Protein AF-A0A024H6J6-F1 (afdb_monomer)

Solvent-accessible surface area (backbone atoms only — not comparable to full-atom values): 13495 Å² total; per-residue (Å²): 122,48,28,63,49,40,94,92,49,61,60,42,58,14,74,40,77,35,28,48,21,46,76,76,23,21,51,40,50,80,55,43,62,40,70,89,75,42,71,36,83,62,95,27,50,33,46,80,46,76,44,82,71,46,66,72,76,85,79,73,94,74,69,54,56,50,58,36,38,30,36,33,43,30,22,35,57,89,63,51,67,51,29,38,30,46,40,40,38,36,39,34,58,67,51,45,88,64,24,32,31,40,35,43,36,36,42,36,30,36,21,99,91,39,83,56,39,47,33,33,17,38,16,49,47,67,42,77,86,41,12,50,25,33,52,38,38,31,36,34,87,75,50,42,79,74,42,31,40,31,80,67,34,70,37,51,74,38,34,37,62,28,71,41,60,40,42,34,44,18,28,28,54,93,85,42,46,34,23,43,35,38,33,47,46,88,93,58,78,40,32,27,30,52,39,72,72,102,48,44,33,40,30,47,13,64,10,47,78,48,65,34,78,25,23,85,91,49,53,48,74,49,56,43,37,35,36,41,33,71,36,80,61,94,45,71,68,60,49,50,57,56,45,58,41,33,72,82,68,53,58,81,77,71,87,86,76,135

Nearest PDB structures (foldseek):
  7dvi-assembly1_A-2  TM=3.402E-01  e=8.546E-02  Parafrankia colletiae
  5btu-assembly1_A  TM=4.071E-01  e=2.968E-01  Streptomyces rugosporus
  7a0h-assembly1_A  TM=4.204E-01  e=4.335E-01  Plasmodium berghei ANKA
  4ctd-assembly1_B  TM=2.920E-01  e=3.133E-01  Escherichia coli K-12
  4ctd-assembly1_A  TM=3.144E-01  e=5.383E-01  Escherichia coli K-12

Mean predicted aligned error: 5.65 Å

Organism: NCBI:txid861266

Sequence (258 aa):
MTDAEPSDHPHHLGLSIAFSDVNGTNFWGGSTYTAANGPLQLPNHGKQVPHGWQSPSQEGSEEHSREETGLVSWLAADGREVAAEQRRIQYFRSTGPSSWALSLSSVIVPAADVQRLEVSSSAVKGRKGAGYGGIFWRFPENASQALVLSEAGHGADAAHGSGSRWLSIGMHINGAPVTVLLAQDAGRILPWFVRAEGYIGAGPAVAWAKPAAVDHHNPLKLALHAVIHDGPVSTAAHALELLNQHPLINSGSSDRTP

Radius of gyration: 18.33 Å; Cα contacts (8 Å, |Δi|>4): 655; chains: 1; bounding box: 56×40×48 Å

pLDDT: mean 90.49, std 13.35, range [29.91, 98.75]

Secondary structure (DSSP, 8-state):
---BS-TT-TT-BSEEEEESEETTBBSS-SPEEETTTEEE--S-B-EEEEEEEE---SS-TT-SEEEEEEEEEEE-TTS-EEEEEEEEEEEEEEEETTEEEEEEEEEEEE-TT-S-EEEE-TTTTT-TT---EEEEEEPPTT-EEEEEEETTEESHHHHTT---SEEEEEEEETTEEEEEEEEE-TT---PEEEE-SSS-EEEE-TTSSSPEEE-SSS-EEEEEEEEEESS---SHHHHHHHHTTSHHHHGGGS----

InterPro domains:
  IPR029475 Protein of unknown function DUF6807 [PF14100] (1-237)

Foldseek 3Di:
DFDACDPVQHQGHAWDAFALDKPNAGRSDDFRQALPPGTDDDLWHKDKDKDPKDWDDPPDPPDQKTKIWTKIFIATSVRHTFKIKIKMKMWGPPLDVQKIKIKIKMWIATDPPHAKIWGAFNCQNPPALGLDGGTKGFHDPQWDDWWKQFPQGTDQVSQRQDQTQKIKTWTDDPNFIKIKIKGFDPVDGARKRFDDPPGGMIDGGCHNHHIDMHHPVRIDMGMMMMMIHRHDDNDPVVSVVRVCSGPVVVVPPDDDDD

Structure (mmCIF, N/CA/C/O backbone):
data_AF-A0A024H6J6-F1
#
_entry.id   AF-A0A024H6J6-F1
#
loop_
_atom_site.group_PDB
_atom_site.id
_atom_site.type_symbol
_atom_site.label_atom_id
_atom_site.label_alt_id
_atom_site.label_comp_id
_atom_site.label_asym_id
_atom_site.label_entity_id
_atom_site.label_seq_id
_atom_site.pdbx_PDB_ins_code
_atom_site.Cartn_x
_atom_site.Cartn_y
_atom_site.Cartn_z
_atom_site.occupancy
_atom_site.B_iso_or_equiv
_atom_site.auth_seq_id
_atom_site.auth_comp_id
_atom_site.auth_asym_id
_atom_site.auth_atom_id
_atom_site.pdbx_PDB_model_num
ATOM 1 N N . MET A 1 1 ? 7.452 9.617 -9.833 1.00 51.34 1 MET A N 1
ATOM 2 C CA . MET A 1 1 ? 7.477 8.293 -9.170 1.00 51.34 1 MET A CA 1
ATOM 3 C C . MET A 1 1 ? 6.292 8.044 -8.258 1.00 51.34 1 MET A C 1
ATOM 5 O O . MET A 1 1 ? 5.818 6.916 -8.181 1.00 51.34 1 MET A O 1
ATOM 9 N N . THR A 1 2 ? 5.811 9.079 -7.586 1.00 71.62 2 THR A N 1
ATOM 10 C CA . THR A 1 2 ? 4.573 9.081 -6.813 1.00 71.62 2 THR A CA 1
ATOM 11 C C . THR A 1 2 ? 3.725 10.286 -7.209 1.00 71.62 2 THR A C 1
ATOM 13 O O . THR A 1 2 ? 4.264 11.201 -7.831 1.00 71.62 2 THR A O 1
ATOM 16 N N . ASP A 1 3 ? 2.445 10.296 -6.837 1.00 55.78 3 ASP A N 1
ATOM 17 C CA . ASP A 1 3 ? 1.602 11.501 -6.875 1.00 55.78 3 ASP A CA 1
ATOM 18 C C . ASP A 1 3 ? 0.966 11.777 -5.516 1.00 55.78 3 ASP A C 1
ATOM 20 O O . ASP A 1 3 ? 0.542 10.828 -4.853 1.00 55.78 3 ASP A O 1
ATOM 24 N N . ALA A 1 4 ? 0.879 13.044 -5.121 1.00 57.44 4 ALA A N 1
ATOM 25 C CA . ALA A 1 4 ? 0.294 13.468 -3.854 1.00 57.44 4 ALA A CA 1
ATOM 26 C C . ALA A 1 4 ? -0.791 14.517 -4.103 1.00 57.44 4 ALA A C 1
ATOM 28 O O . ALA A 1 4 ? -0.574 15.476 -4.834 1.00 57.44 4 ALA A O 1
ATOM 29 N N . GLU A 1 5 ? -1.948 14.298 -3.487 1.00 66.12 5 GLU A N 1
ATOM 30 C CA . GLU A 1 5 ? -3.172 15.075 -3.676 1.00 66.12 5 GLU A CA 1
ATOM 31 C C . GLU A 1 5 ? -3.569 15.261 -5.159 1.00 66.12 5 GLU A C 1
ATOM 33 O O . GLU A 1 5 ? -3.883 16.379 -5.575 1.00 66.12 5 GLU A O 1
ATOM 38 N N . PRO A 1 6 ? -3.575 14.184 -5.979 1.00 67.38 6 PRO A N 1
ATOM 39 C CA . PRO A 1 6 ? -3.923 14.289 -7.391 1.00 67.38 6 PRO A CA 1
ATOM 40 C C . PRO A 1 6 ? -5.358 14.796 -7.567 1.00 67.38 6 PRO A C 1
ATOM 42 O O . PRO A 1 6 ? -6.234 14.559 -6.729 1.00 67.38 6 PRO A O 1
ATOM 45 N N . SER A 1 7 ? -5.606 15.476 -8.683 1.00 59.66 7 SER A N 1
ATOM 46 C CA . SER A 1 7 ? -6.869 16.168 -8.966 1.00 59.66 7 SER A CA 1
ATOM 47 C C . SER A 1 7 ? -8.084 15.232 -8.952 1.00 59.66 7 SER A C 1
ATOM 49 O O . SER A 1 7 ? -9.190 15.641 -8.591 1.00 59.66 7 SER A O 1
ATOM 51 N N . ASP A 1 8 ? -7.871 13.962 -9.303 1.00 63.53 8 ASP A N 1
ATOM 52 C CA . ASP A 1 8 ? -8.894 12.921 -9.350 1.00 63.53 8 ASP A CA 1
ATOM 53 C C . ASP A 1 8 ? -9.201 12.307 -7.971 1.00 63.53 8 ASP A C 1
ATOM 55 O O . ASP A 1 8 ? -10.342 11.941 -7.676 1.00 63.53 8 ASP A O 1
ATOM 59 N N . HIS A 1 9 ? -8.183 12.206 -7.116 1.00 75.88 9 HIS A N 1
ATOM 60 C CA . HIS A 1 9 ? -8.243 11.602 -5.789 1.00 75.88 9 HIS A CA 1
ATOM 61 C C . HIS A 1 9 ? -7.336 12.371 -4.810 1.00 75.88 9 HIS A C 1
ATOM 63 O O . HIS A 1 9 ? -6.282 11.851 -4.429 1.00 75.88 9 HIS A O 1
ATOM 69 N N . PRO A 1 10 ? -7.765 13.546 -4.302 1.00 69.00 10 PRO A N 1
ATOM 70 C CA . PRO A 1 10 ? -6.921 14.415 -3.467 1.00 69.00 10 PRO A CA 1
ATOM 71 C C . PRO A 1 10 ? -6.438 13.788 -2.151 1.00 69.00 10 PRO A C 1
ATOM 73 O O . PRO A 1 10 ? -5.617 14.355 -1.450 1.00 69.00 10 PRO A O 1
ATOM 76 N N . HIS A 1 11 ? -6.954 12.615 -1.789 1.00 72.25 11 HIS A N 1
ATOM 77 C CA . HIS A 1 11 ? -6.582 11.875 -0.587 1.00 72.25 11 HIS A CA 1
ATOM 78 C C . HIS A 1 11 ? -5.406 10.905 -0.792 1.00 72.25 11 HIS A C 1
ATOM 80 O O . HIS A 1 11 ? -4.945 10.300 0.172 1.00 72.25 11 HIS A O 1
ATOM 86 N N . HIS A 1 12 ? -4.914 10.706 -2.020 1.00 77.38 12 HIS A N 1
ATOM 87 C CA . HIS A 1 12 ? -3.749 9.851 -2.254 1.00 77.38 12 HIS A CA 1
ATOM 88 C C . HIS A 1 12 ? -2.445 10.619 -2.009 1.00 77.38 12 HIS A C 1
ATOM 90 O O . HIS A 1 12 ? -2.270 11.708 -2.536 1.00 77.38 12 HIS A O 1
ATOM 96 N N . LEU A 1 13 ? -1.513 10.038 -1.245 1.00 73.38 13 LEU A N 1
ATOM 97 C CA . LEU A 1 13 ? -0.294 10.714 -0.769 1.00 73.38 13 LEU A CA 1
ATOM 98 C C . LEU A 1 13 ? 0.995 9.992 -1.192 1.00 73.38 13 LEU A C 1
ATOM 100 O O . LEU A 1 13 ? 1.876 9.719 -0.382 1.00 73.38 13 LEU A O 1
ATOM 104 N N . GLY A 1 14 ? 1.112 9.643 -2.469 1.00 85.06 14 GLY A N 1
ATOM 105 C CA . GLY A 1 14 ? 2.291 8.986 -3.016 1.00 85.06 14 GLY A CA 1
ATOM 106 C C . GLY A 1 14 ? 2.492 7.585 -2.456 1.00 85.06 14 GLY A C 1
ATOM 107 O O . GLY A 1 14 ? 1.758 6.676 -2.830 1.00 85.06 14 GLY A O 1
ATOM 108 N N . LEU A 1 15 ? 3.468 7.401 -1.566 1.00 91.94 15 LEU A N 1
ATOM 109 C CA . LEU A 1 15 ? 3.604 6.176 -0.779 1.00 91.94 15 LEU A CA 1
ATOM 110 C C . LEU A 1 15 ? 2.991 6.396 0.605 1.00 91.94 15 LEU A C 1
ATOM 112 O O . LEU A 1 15 ? 3.471 7.211 1.388 1.00 91.94 15 LEU A O 1
ATOM 116 N N . SER A 1 16 ? 1.939 5.645 0.911 1.00 94.12 16 SER A N 1
ATOM 117 C CA . SER A 1 16 ? 1.131 5.839 2.115 1.00 94.12 16 SER A CA 1
ATOM 118 C C . SER A 1 16 ? 0.820 4.520 2.811 1.00 94.12 16 SER A C 1
ATOM 120 O O . SER A 1 16 ? 0.928 3.446 2.219 1.00 94.12 16 SER A O 1
ATOM 122 N N . ILE A 1 17 ? 0.417 4.608 4.078 1.00 97.31 17 ILE A N 1
ATOM 123 C CA . ILE A 1 17 ? -0.249 3.520 4.797 1.00 97.31 17 ILE A CA 1
ATOM 124 C C . ILE A 1 17 ? -1.633 4.028 5.145 1.00 97.31 17 ILE A C 1
ATOM 126 O O . ILE A 1 17 ? -1.759 4.958 5.937 1.00 97.31 17 ILE A O 1
ATOM 130 N N . ALA A 1 18 ? -2.658 3.446 4.538 1.00 94.69 18 ALA A N 1
ATOM 131 C CA . ALA A 1 18 ? -4.027 3.920 4.675 1.00 94.69 18 ALA A CA 1
ATOM 132 C C . ALA A 1 18 ? -5.010 2.751 4.622 1.00 94.69 18 ALA A C 1
ATOM 134 O O . ALA A 1 18 ? -4.780 1.757 3.934 1.00 94.69 18 ALA A O 1
ATOM 135 N N . PHE A 1 19 ? -6.131 2.876 5.328 1.00 97.69 19 PHE A N 1
ATOM 136 C CA . PHE A 1 19 ? -7.157 1.837 5.412 1.00 97.69 19 PHE A CA 1
ATOM 137 C C . PHE A 1 19 ? -8.535 2.442 5.199 1.00 97.69 19 PHE A C 1
ATOM 139 O O . PHE A 1 19 ? -8.867 3.469 5.784 1.00 97.69 19 PHE A O 1
ATOM 146 N N . SER A 1 20 ? -9.359 1.787 4.385 1.00 96.44 20 SER A N 1
ATOM 147 C CA . SER A 1 20 ? -10.721 2.260 4.121 1.00 96.44 20 SER A CA 1
ATOM 148 C C . SER A 1 20 ? -11.684 2.022 5.284 1.00 96.44 20 SER A C 1
ATOM 150 O O . SER A 1 20 ? -12.735 2.661 5.340 1.00 96.44 20 SER A O 1
ATOM 152 N N . ASP A 1 21 ? -11.332 1.130 6.210 1.00 97.75 21 ASP A N 1
ATOM 153 C CA . ASP A 1 21 ? -12.067 0.900 7.448 1.00 97.75 21 ASP A CA 1
ATOM 154 C C . ASP A 1 21 ? -11.156 0.287 8.524 1.00 97.75 21 ASP A C 1
ATOM 156 O O . ASP A 1 21 ? -10.591 -0.792 8.326 1.00 97.75 21 ASP A O 1
ATOM 160 N N . VAL A 1 22 ? -11.038 0.973 9.660 1.00 98.25 22 VAL A N 1
ATOM 161 C CA . VAL A 1 22 ? -10.529 0.430 10.923 1.00 98.25 22 VAL A CA 1
ATOM 162 C C . VAL A 1 22 ? -11.559 0.729 12.007 1.00 98.25 22 VAL A C 1
ATOM 164 O O . VAL A 1 22 ? -11.743 1.892 12.376 1.00 98.25 22 VAL A O 1
ATOM 167 N N . ASN A 1 23 ? -12.246 -0.297 12.516 1.00 96.94 23 ASN A N 1
ATOM 168 C CA . ASN A 1 23 ? -13.330 -0.152 13.500 1.00 96.94 23 ASN A CA 1
ATOM 169 C C . ASN A 1 23 ? -14.375 0.925 13.111 1.00 96.94 23 ASN A C 1
ATOM 171 O O . ASN A 1 23 ? -14.838 1.693 13.954 1.00 96.94 23 ASN A O 1
ATOM 175 N N . GLY A 1 24 ? -14.718 1.028 11.825 1.00 96.19 24 GLY A N 1
ATOM 176 C CA . GLY A 1 24 ? -15.658 2.007 11.275 1.00 96.19 24 GLY A CA 1
ATOM 177 C C . GLY A 1 24 ? -15.049 3.364 10.904 1.00 96.19 24 GLY A C 1
ATOM 178 O O . GLY A 1 24 ? -15.749 4.199 10.328 1.00 96.19 24 GLY A O 1
ATOM 179 N N . THR A 1 25 ? -13.763 3.595 11.180 1.00 98.19 25 THR A N 1
ATOM 180 C CA . THR A 1 25 ? -13.048 4.831 10.821 1.00 98.19 25 THR A CA 1
ATOM 181 C C . THR A 1 25 ? -12.377 4.692 9.457 1.00 98.19 25 THR A C 1
ATOM 183 O O . THR A 1 25 ? -11.657 3.728 9.206 1.00 98.19 25 THR A O 1
ATOM 186 N N . ASN A 1 26 ? -12.579 5.671 8.578 1.00 98.06 26 ASN A N 1
ATOM 187 C CA . ASN A 1 26 ? -11.953 5.728 7.261 1.00 98.06 26 ASN A CA 1
ATOM 188 C C . ASN A 1 26 ? -10.658 6.560 7.319 1.00 98.06 26 ASN A C 1
ATOM 190 O O . ASN A 1 26 ? -10.703 7.774 7.498 1.00 98.06 26 ASN A O 1
ATOM 194 N N . PHE A 1 27 ? -9.512 5.909 7.120 1.00 97.50 27 PHE A N 1
ATOM 195 C CA . PHE A 1 27 ? -8.189 6.540 7.005 1.00 97.50 27 PHE A CA 1
ATOM 196 C C . PHE A 1 27 ? -7.673 6.599 5.560 1.00 97.50 27 PHE A C 1
ATOM 198 O O . PHE A 1 27 ? -6.564 7.059 5.316 1.00 97.5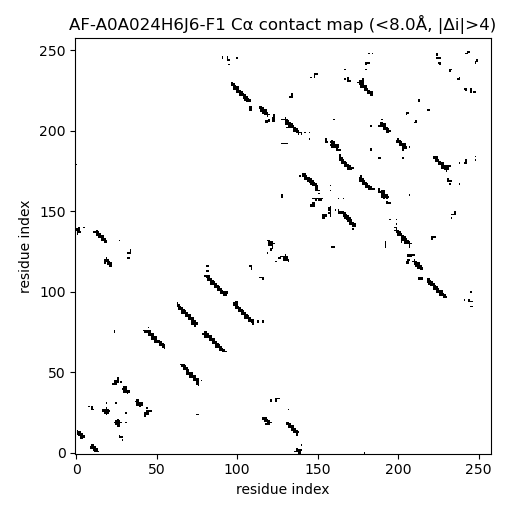0 27 PHE A O 1
ATOM 205 N N . TRP A 1 28 ? -8.455 6.105 4.602 1.00 95.25 28 TRP A N 1
ATOM 206 C CA . TRP A 1 28 ? -8.186 6.227 3.173 1.00 95.25 28 TRP A CA 1
ATOM 207 C C . TRP A 1 28 ? -8.553 7.616 2.652 1.00 95.25 28 TRP A C 1
ATOM 209 O O . TRP A 1 28 ? -7.934 8.111 1.718 1.00 95.25 28 TRP A O 1
ATOM 219 N N . GLY A 1 29 ? -9.563 8.242 3.256 1.00 91.00 29 GLY A N 1
ATOM 220 C CA . GLY A 1 29 ? -10.187 9.457 2.746 1.00 91.00 29 GLY A CA 1
ATOM 221 C C . GLY A 1 29 ? -11.260 9.155 1.697 1.00 91.00 29 GLY A C 1
ATOM 222 O O . GLY A 1 29 ? -11.669 8.006 1.495 1.00 91.00 29 GLY A O 1
ATOM 223 N N . GLY A 1 30 ? -11.770 10.208 1.055 1.00 90.88 30 GLY A N 1
ATOM 224 C CA . GLY A 1 30 ? -12.847 10.099 0.069 1.00 90.88 30 GLY A CA 1
ATOM 225 C C . GLY A 1 30 ? -14.130 9.470 0.634 1.00 90.88 30 GLY A C 1
ATOM 226 O O . GLY A 1 30 ? -14.404 9.521 1.829 1.00 90.88 30 GLY A O 1
ATOM 227 N N . SER A 1 31 ? -14.946 8.874 -0.232 1.00 93.88 31 SER A N 1
ATOM 228 C CA . SER A 1 31 ? -16.182 8.204 0.189 1.00 93.88 31 SER A CA 1
ATOM 229 C C . SER A 1 31 ? -15.908 6.879 0.909 1.00 93.88 31 SER A C 1
ATOM 231 O O . SER A 1 31 ? -15.098 6.075 0.445 1.00 93.88 31 SER A O 1
ATOM 233 N N . THR A 1 32 ? -16.682 6.582 1.947 1.00 96.69 32 THR A N 1
ATOM 234 C CA . THR A 1 32 ? -16.734 5.267 2.592 1.00 96.69 32 THR A CA 1
ATOM 235 C C . THR A 1 32 ? -17.711 4.361 1.841 1.00 96.69 32 THR A C 1
ATOM 237 O O . THR A 1 32 ? -18.865 4.724 1.620 1.00 96.69 32 THR A O 1
ATOM 240 N N . TYR A 1 33 ? -17.279 3.161 1.444 1.00 96.88 33 TYR A N 1
ATOM 241 C CA . TYR A 1 33 ? -18.181 2.182 0.832 1.00 96.88 33 TYR A CA 1
ATOM 242 C C . TYR A 1 33 ? -19.039 1.481 1.891 1.00 96.88 33 TYR A C 1
ATOM 244 O O . TYR A 1 33 ? -18.528 0.994 2.903 1.00 96.88 33 TYR A O 1
ATOM 252 N N . THR A 1 34 ? -20.339 1.386 1.621 1.00 95.25 34 THR A N 1
ATOM 253 C CA . THR A 1 34 ? -21.323 0.658 2.426 1.00 95.25 34 THR A CA 1
ATOM 254 C C . THR A 1 34 ? -21.988 -0.425 1.581 1.00 95.25 34 THR A C 1
ATOM 256 O O . THR A 1 34 ? -22.221 -0.227 0.391 1.00 95.25 34 THR A O 1
ATOM 259 N N . ALA A 1 35 ? -22.333 -1.559 2.194 1.00 92.44 35 ALA A N 1
ATOM 260 C CA . ALA A 1 35 ? -23.016 -2.643 1.485 1.00 92.44 35 ALA A CA 1
ATOM 261 C C . ALA A 1 35 ? -24.410 -2.224 0.975 1.00 92.44 35 ALA A C 1
ATOM 263 O O . ALA A 1 35 ? -24.833 -2.658 -0.090 1.00 92.44 35 ALA A O 1
ATOM 264 N N . ALA A 1 36 ? -25.111 -1.366 1.726 1.00 94.06 36 ALA A N 1
ATOM 265 C CA . ALA A 1 36 ? -26.478 -0.955 1.410 1.00 94.06 36 ALA A CA 1
ATOM 266 C C . ALA A 1 36 ? -26.557 0.081 0.277 1.00 94.06 36 ALA A C 1
ATOM 268 O O . ALA A 1 36 ? -27.430 -0.018 -0.577 1.00 94.06 36 ALA A O 1
ATOM 269 N N . ASN A 1 37 ? -25.657 1.070 0.269 1.00 94.62 37 ASN A N 1
ATOM 270 C CA . ASN A 1 37 ? -25.786 2.255 -0.586 1.00 94.62 37 ASN A CA 1
ATOM 271 C C . ASN A 1 37 ? -24.571 2.490 -1.494 1.00 94.62 37 ASN A C 1
ATOM 273 O O . ASN A 1 37 ? -24.519 3.479 -2.220 1.00 94.62 37 ASN A O 1
ATOM 277 N N . GLY A 1 38 ? -23.563 1.618 -1.443 1.00 96.00 38 GLY A N 1
ATOM 278 C CA . GLY A 1 38 ? -22.306 1.836 -2.145 1.00 96.00 38 GLY A CA 1
ATOM 279 C C . GLY A 1 38 ? -21.474 2.973 -1.527 1.00 96.00 38 GLY A C 1
ATOM 280 O O . GLY A 1 38 ? -21.510 3.153 -0.303 1.00 96.00 38 GLY A O 1
ATOM 281 N N . PRO A 1 39 ? -20.669 3.700 -2.332 1.00 95.69 39 PRO A N 1
ATOM 282 C CA . PRO A 1 39 ? -19.843 4.809 -1.855 1.00 95.69 39 PRO A CA 1
ATOM 283 C C . PRO A 1 39 ? -20.686 5.984 -1.337 1.00 95.69 39 PRO A C 1
ATOM 285 O O . PRO A 1 39 ? -21.501 6.535 -2.071 1.00 95.69 39 PRO A O 1
ATOM 288 N N . LEU A 1 40 ? -20.448 6.405 -0.094 1.00 96.31 40 LEU A N 1
ATOM 289 C CA . LEU A 1 40 ? -21.099 7.550 0.545 1.00 96.31 40 LEU A CA 1
ATOM 290 C C . LEU A 1 40 ? -20.078 8.429 1.271 1.00 96.31 40 LEU A C 1
ATOM 292 O O . LEU A 1 40 ?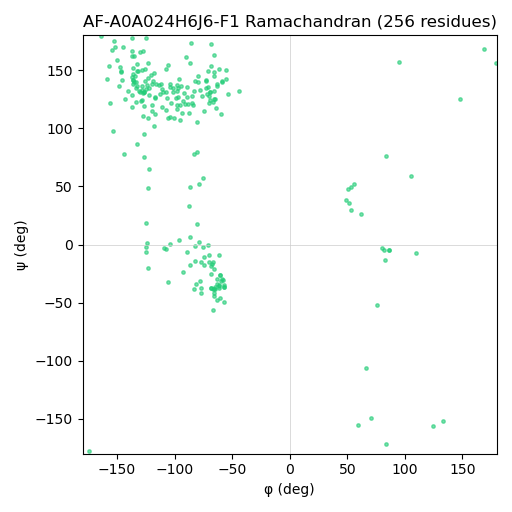 -19.118 7.929 1.857 1.00 96.31 40 LEU A O 1
ATOM 296 N N . GLN A 1 41 ? -20.302 9.742 1.276 1.00 96.06 41 GLN A N 1
ATOM 297 C CA . GLN A 1 41 ? -19.585 10.634 2.186 1.00 96.06 41 GLN A CA 1
ATOM 298 C C . GLN A 1 41 ? -20.159 10.450 3.589 1.00 96.06 41 GLN A C 1
ATOM 300 O O . GLN A 1 41 ? -21.332 10.735 3.824 1.00 96.06 41 GLN A O 1
ATOM 305 N N . LEU A 1 42 ? -19.341 9.934 4.501 1.00 96.25 42 LEU A N 1
ATOM 306 C CA . LEU A 1 42 ? -19.703 9.726 5.897 1.00 96.25 42 LEU A CA 1
ATOM 307 C C . LEU A 1 42 ? -18.789 10.584 6.779 1.00 96.25 42 LEU A C 1
ATOM 309 O O . LEU A 1 42 ? -17.619 10.761 6.438 1.00 96.25 42 LEU A O 1
ATOM 313 N N . PRO A 1 43 ? -19.275 11.084 7.926 1.00 96.75 43 PRO A N 1
ATOM 314 C CA . PRO A 1 43 ? -18.468 11.854 8.870 1.00 96.75 43 PRO A CA 1
ATOM 315 C C . PRO A 1 43 ? -17.589 10.924 9.727 1.00 96.75 43 PRO A C 1
ATOM 317 O O . PRO A 1 43 ? -17.644 10.957 10.952 1.00 96.75 43 PRO A O 1
ATOM 320 N N . ASN A 1 44 ? -16.828 10.033 9.088 1.00 97.56 44 ASN A N 1
ATOM 321 C CA . ASN A 1 44 ? -16.031 8.997 9.750 1.00 97.56 44 ASN A CA 1
ATOM 322 C C . ASN A 1 44 ? -14.547 9.032 9.357 1.00 97.56 44 ASN A C 1
ATOM 324 O O . ASN A 1 44 ? -13.849 8.032 9.527 1.00 97.56 44 ASN A O 1
ATOM 328 N N . HIS A 1 45 ? -14.065 10.152 8.812 1.00 98.19 45 HIS A N 1
ATOM 329 C CA . HIS A 1 45 ? -12.652 10.307 8.478 1.00 98.19 45 HIS A CA 1
ATOM 330 C C . HIS A 1 45 ? -11.798 10.399 9.734 1.00 98.19 45 HIS A C 1
ATOM 332 O O . HIS A 1 45 ? -12.022 11.249 10.593 1.00 98.19 45 HIS A O 1
ATOM 338 N N . GLY A 1 46 ? -10.815 9.512 9.819 1.00 98.00 46 GLY A N 1
ATOM 339 C CA . GLY A 1 46 ? -9.788 9.565 10.842 1.00 98.00 46 GLY A CA 1
ATOM 340 C C . GLY A 1 46 ? -8.625 10.469 10.445 1.00 98.00 46 GLY A C 1
ATOM 341 O O . GLY A 1 46 ? -8.525 10.946 9.314 1.00 98.00 46 GLY A O 1
ATOM 342 N N . LYS A 1 47 ? -7.709 10.671 11.389 1.00 98.06 47 LYS A N 1
ATOM 343 C CA . LYS A 1 47 ? -6.481 11.445 11.207 1.00 98.06 47 LYS A CA 1
ATOM 344 C C . LYS A 1 47 ? -5.271 10.635 11.653 1.00 98.06 47 LYS A C 1
ATOM 346 O O . LYS A 1 47 ? -5.286 10.035 12.721 1.00 98.06 47 LYS A O 1
ATOM 351 N N . GLN A 1 48 ? -4.204 10.671 10.867 1.00 98.00 48 GLN A N 1
ATOM 352 C CA . GLN A 1 48 ? -2.891 10.167 11.266 1.00 98.00 48 GLN A CA 1
ATOM 353 C C . GLN A 1 48 ? -2.040 11.335 11.766 1.00 98.00 48 GLN A C 1
ATOM 355 O O . GLN A 1 48 ? -1.900 12.344 11.073 1.00 98.00 48 GLN A O 1
ATOM 360 N N . VAL A 1 49 ? -1.487 11.221 12.972 1.00 98.25 49 VAL A N 1
ATOM 361 C CA . VAL A 1 49 ? -0.669 12.264 13.601 1.00 98.25 49 VAL A CA 1
ATOM 362 C C . VAL A 1 49 ? 0.740 1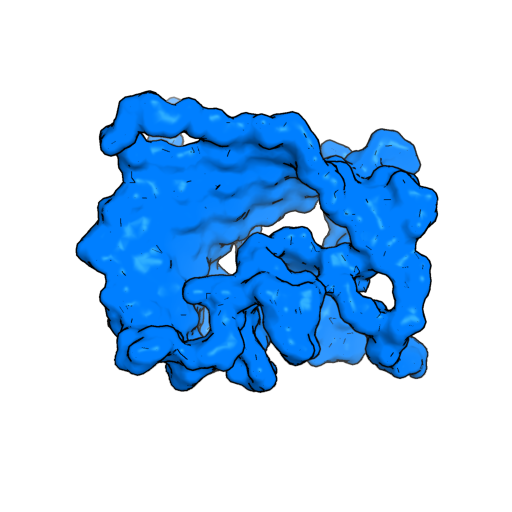1.716 13.836 1.00 98.25 49 VAL A C 1
ATOM 364 O O . VAL A 1 49 ? 0.927 10.939 14.773 1.00 98.25 49 VAL A O 1
ATOM 367 N N . PRO A 1 50 ? 1.730 12.070 12.994 1.00 97.38 50 PRO A N 1
ATOM 368 C CA . PRO A 1 50 ? 3.111 11.655 13.200 1.00 97.38 50 PRO A CA 1
ATOM 369 C C . PRO A 1 50 ? 3.750 12.419 14.367 1.00 97.38 50 PRO A C 1
ATOM 371 O O . PRO A 1 50 ? 3.547 13.625 14.517 1.00 97.38 50 PRO A O 1
ATOM 374 N N . HIS A 1 51 ? 4.553 11.730 15.175 1.00 97.50 51 HIS A N 1
ATOM 375 C CA . HIS A 1 51 ? 5.318 12.310 16.283 1.00 97.50 51 HIS A CA 1
ATOM 376 C C . HIS A 1 51 ? 6.565 11.472 16.599 1.00 97.50 51 HIS A C 1
ATOM 378 O O . HIS A 1 51 ? 6.736 10.369 16.082 1.00 97.50 51 HIS A O 1
ATOM 384 N N . GLY A 1 52 ? 7.478 12.023 17.405 1.00 95.81 52 GLY A N 1
ATOM 385 C CA . GLY A 1 52 ? 8.686 11.307 17.840 1.00 95.81 52 GLY A CA 1
ATOM 386 C C . GLY A 1 52 ? 9.628 10.895 16.703 1.00 95.81 52 GLY A C 1
ATOM 387 O O . GLY A 1 52 ? 10.341 9.905 16.833 1.00 95.81 52 GLY A O 1
ATOM 388 N N . TRP A 1 53 ? 9.600 11.620 15.583 1.00 95.56 53 TRP A N 1
ATOM 389 C CA . TRP A 1 53 ? 10.374 11.298 14.390 1.00 95.56 53 TRP A CA 1
ATOM 390 C C . TRP A 1 53 ? 11.875 11.516 14.597 1.00 95.56 53 TRP A C 1
ATOM 392 O O . TRP A 1 53 ? 12.312 12.569 15.059 1.00 95.56 53 TRP A O 1
ATOM 402 N N . GLN A 1 54 ? 12.651 10.506 14.223 1.00 92.56 54 GLN A N 1
ATOM 403 C CA . GLN A 1 54 ? 14.104 10.492 14.242 1.00 92.56 54 GLN A CA 1
ATOM 404 C C . GLN A 1 54 ? 14.601 10.343 12.806 1.00 92.56 54 GLN A C 1
ATOM 406 O O . GLN A 1 54 ? 14.219 9.409 12.095 1.00 92.56 54 GLN A O 1
ATOM 411 N N . SER A 1 55 ? 15.467 11.263 12.398 1.00 85.75 55 SER A N 1
ATOM 412 C CA . SER A 1 55 ? 16.126 11.252 11.095 1.00 85.75 55 SER A CA 1
ATOM 413 C C . SER A 1 55 ? 17.635 11.391 11.304 1.00 85.75 55 SER A C 1
ATOM 415 O O . SER A 1 55 ? 18.048 12.032 12.277 1.00 85.75 55 SER A O 1
ATOM 417 N N . PRO A 1 56 ? 18.477 10.831 10.421 1.00 74.25 56 PRO A N 1
ATOM 418 C CA . PRO A 1 56 ? 19.921 10.939 10.555 1.00 74.25 56 PRO A CA 1
ATOM 419 C C . PRO A 1 56 ? 20.336 12.402 10.373 1.00 74.25 56 PRO A C 1
ATOM 421 O O . PRO A 1 56 ? 19.745 13.126 9.563 1.00 74.25 56 PRO A O 1
ATOM 424 N N . SER A 1 57 ? 21.364 12.844 11.097 1.00 66.25 57 SER A N 1
ATOM 425 C CA . SER A 1 57 ? 21.972 14.158 10.873 1.00 66.25 57 SER A CA 1
ATOM 426 C C . SER A 1 57 ? 22.494 14.264 9.437 1.00 66.25 57 SER A C 1
ATOM 428 O O . SER A 1 57 ? 23.055 13.315 8.899 1.00 66.25 57 SER A O 1
ATOM 430 N N . GLN A 1 58 ? 22.329 15.428 8.802 1.00 62.03 58 GLN A N 1
ATOM 431 C CA . GLN A 1 58 ? 22.781 15.648 7.420 1.00 62.03 58 GLN A CA 1
ATOM 432 C C . GLN A 1 58 ? 24.316 15.697 7.259 1.00 62.03 58 GLN A C 1
ATOM 434 O O . GLN A 1 58 ? 24.798 15.714 6.125 1.00 62.03 58 GLN A O 1
ATOM 439 N N . GLU A 1 59 ? 25.083 15.720 8.352 1.00 51.62 59 GLU A N 1
ATOM 440 C CA . GLU A 1 59 ? 26.543 15.855 8.334 1.00 51.62 59 GLU A CA 1
ATOM 441 C C . GLU A 1 59 ? 27.242 14.500 8.131 1.00 51.62 59 GLU A C 1
ATOM 443 O O . GLU A 1 59 ? 27.061 13.581 8.925 1.00 51.62 59 GLU A O 1
ATOM 448 N N . GLY A 1 60 ? 28.052 14.391 7.067 1.00 52.09 60 GLY A N 1
ATOM 449 C CA . GLY A 1 60 ? 28.837 13.191 6.728 1.00 52.09 60 GLY A CA 1
ATOM 450 C C . GLY A 1 60 ? 28.266 12.388 5.552 1.00 52.09 60 GLY A C 1
ATOM 451 O O . GLY A 1 60 ? 27.893 11.229 5.690 1.00 52.09 60 GLY A O 1
ATOM 452 N N . SER A 1 61 ? 28.142 13.011 4.377 1.00 54.09 61 SER A N 1
ATOM 453 C CA . SER A 1 61 ? 27.428 12.492 3.202 1.00 54.09 61 SER A CA 1
ATOM 454 C C . SER A 1 61 ? 28.147 11.377 2.416 1.00 54.09 61 SER A C 1
ATOM 456 O O . SER A 1 61 ? 28.326 11.509 1.206 1.00 54.09 61 SER A O 1
ATOM 458 N N . GLU A 1 62 ? 28.495 10.269 3.072 1.00 57.88 62 GLU A N 1
ATOM 459 C CA . GLU A 1 62 ? 28.993 9.035 2.426 1.00 57.88 62 GLU A CA 1
ATOM 460 C C . GLU A 1 62 ? 28.182 7.774 2.788 1.00 57.88 62 GLU A C 1
ATOM 462 O O . GLU A 1 62 ? 28.436 6.688 2.260 1.00 57.88 62 GLU A O 1
ATOM 467 N N . GLU A 1 63 ? 27.164 7.886 3.648 1.00 62.12 63 GLU A N 1
ATOM 468 C CA . GLU A 1 63 ? 26.333 6.731 3.997 1.00 62.12 63 GLU A CA 1
ATOM 469 C C . GLU A 1 63 ? 25.506 6.241 2.796 1.00 62.12 63 GLU A C 1
ATOM 471 O O . GLU A 1 63 ? 24.699 6.968 2.205 1.00 62.12 63 GLU A O 1
ATOM 476 N N . HIS A 1 64 ? 25.706 4.965 2.453 1.00 78.81 64 HIS A N 1
ATOM 477 C CA . HIS A 1 64 ? 24.999 4.264 1.378 1.00 78.81 64 HIS A CA 1
ATOM 478 C C . HIS A 1 64 ? 23.526 3.999 1.725 1.00 78.81 64 HIS A C 1
ATOM 480 O O . HIS A 1 64 ? 22.723 3.716 0.836 1.00 78.81 64 HIS A O 1
ATOM 486 N N . SER A 1 65 ? 23.151 4.131 2.998 1.00 86.62 65 SER A N 1
ATOM 487 C CA . SER A 1 65 ? 21.785 3.965 3.480 1.00 86.62 65 SER A CA 1
ATOM 488 C C . SER A 1 65 ? 21.396 5.054 4.468 1.00 86.62 65 SER A C 1
ATOM 490 O O . SER A 1 65 ? 22.227 5.487 5.256 1.00 86.62 65 SER A O 1
ATOM 492 N N . ARG A 1 66 ? 20.125 5.452 4.473 1.00 89.56 66 ARG A N 1
ATOM 493 C CA . ARG A 1 66 ? 19.535 6.334 5.486 1.00 89.56 66 ARG A CA 1
ATOM 494 C C . ARG A 1 66 ? 18.312 5.682 6.088 1.00 89.56 66 ARG A C 1
ATOM 496 O O . ARG A 1 66 ? 17.617 4.933 5.408 1.00 89.56 66 ARG A O 1
ATOM 503 N N . GLU A 1 67 ? 18.032 6.013 7.336 1.00 92.44 67 GLU A N 1
ATOM 504 C CA . GLU A 1 67 ? 16.900 5.462 8.059 1.00 92.44 67 GLU A CA 1
ATOM 505 C C . GLU A 1 67 ? 16.153 6.522 8.838 1.00 92.44 67 GLU A C 1
ATOM 507 O O . GLU A 1 67 ? 16.729 7.415 9.443 1.00 92.44 67 GLU A O 1
ATOM 512 N N . GLU A 1 68 ? 14.847 6.363 8.831 1.00 94.44 68 GLU A N 1
ATOM 513 C CA . GLU A 1 68 ? 13.888 7.319 9.300 1.00 94.44 68 GLU A CA 1
ATOM 514 C C . GLU A 1 68 ? 12.844 6.531 10.105 1.00 94.44 68 GLU A C 1
ATOM 516 O O . GLU A 1 68 ? 12.212 5.616 9.580 1.00 94.44 68 GLU A O 1
ATOM 521 N N . THR A 1 69 ? 12.694 6.825 11.397 1.00 97.12 69 THR A N 1
ATOM 522 C CA . THR A 1 69 ? 11.791 6.086 12.294 1.00 97.12 69 THR A CA 1
ATOM 523 C C . THR A 1 69 ? 10.987 7.036 13.162 1.00 97.12 69 THR A C 1
ATOM 525 O O . THR A 1 69 ? 11.506 8.028 13.663 1.00 97.12 69 THR A O 1
ATOM 528 N N . GLY A 1 70 ? 9.712 6.729 13.367 1.00 97.50 70 GLY A N 1
ATOM 529 C CA . GLY A 1 70 ? 8.829 7.548 14.182 1.00 97.50 70 GLY A CA 1
ATOM 530 C C . GLY A 1 70 ? 7.568 6.809 14.592 1.00 97.50 70 GLY A C 1
ATOM 531 O O . GLY A 1 70 ? 7.347 5.646 14.239 1.00 97.50 70 GLY A O 1
ATOM 532 N N . LEU A 1 71 ? 6.731 7.512 15.346 1.00 98.38 71 LEU A N 1
ATOM 533 C CA . LEU A 1 71 ? 5.435 7.027 15.788 1.00 98.38 71 LEU A CA 1
ATOM 534 C C . LEU A 1 71 ? 4.319 7.746 15.028 1.00 98.38 71 LEU A C 1
ATOM 536 O O . LEU A 1 71 ? 4.468 8.895 14.605 1.00 98.38 71 LEU A O 1
ATOM 540 N N . VAL A 1 72 ? 3.187 7.071 14.853 1.00 98.62 72 VAL A N 1
ATOM 541 C CA . VAL A 1 72 ? 1.970 7.662 14.290 1.00 98.62 72 VAL A CA 1
ATOM 542 C C . VAL A 1 72 ? 0.783 7.272 15.160 1.00 98.62 72 VAL A C 1
ATOM 544 O O . VAL A 1 72 ? 0.504 6.089 15.350 1.00 98.62 72 VAL A O 1
ATOM 547 N N . SER A 1 73 ? 0.070 8.273 15.666 1.00 98.56 73 SER A N 1
ATOM 548 C CA . SER A 1 73 ? -1.208 8.085 16.355 1.00 98.56 73 SER A CA 1
ATOM 549 C C . SER A 1 73 ? -2.349 8.141 15.347 1.00 98.56 73 SER A C 1
ATOM 551 O O . SER A 1 73 ? -2.456 9.090 14.566 1.00 98.56 73 SER A O 1
ATOM 553 N N . TRP A 1 74 ? -3.200 7.120 15.349 1.00 98.62 74 TRP A N 1
ATOM 554 C CA . TRP A 1 74 ? -4.359 7.018 14.468 1.00 98.62 74 TRP A CA 1
ATOM 555 C C . TRP A 1 74 ? -5.599 7.415 15.256 1.00 98.62 74 TRP A C 1
ATOM 557 O O . TRP A 1 74 ? -6.032 6.688 16.145 1.00 98.62 74 TRP A O 1
ATOM 567 N N . LEU A 1 75 ? -6.162 8.575 14.939 1.00 98.62 75 LEU A N 1
ATOM 568 C CA . LEU A 1 75 ? -7.314 9.149 15.624 1.00 98.62 75 LEU A CA 1
ATOM 569 C C . LEU A 1 75 ? -8.584 8.912 14.807 1.00 98.62 75 LEU A C 1
ATOM 571 O O . LEU A 1 75 ? -8.591 9.140 13.597 1.00 98.62 75 LEU A O 1
ATOM 575 N N . ALA A 1 76 ? -9.661 8.485 15.456 1.00 98.06 76 ALA A N 1
ATOM 576 C CA . ALA A 1 76 ? -10.989 8.459 14.859 1.00 98.06 76 ALA A CA 1
ATOM 577 C C . ALA A 1 76 ? -11.535 9.880 14.631 1.00 98.06 76 ALA A C 1
ATOM 579 O O . ALA A 1 76 ? -10.947 10.873 15.062 1.00 98.06 76 ALA A O 1
ATOM 580 N N . ALA A 1 77 ? -12.676 9.979 13.946 1.00 95.50 77 ALA A N 1
ATOM 581 C CA . ALA A 1 77 ? -13.314 11.261 13.631 1.00 95.50 77 ALA A CA 1
ATOM 582 C C . ALA A 1 77 ? -13.700 12.078 14.882 1.00 95.50 77 ALA A C 1
ATOM 584 O O . ALA A 1 77 ? -13.769 13.303 14.823 1.00 95.50 77 ALA A O 1
ATOM 585 N N . ASP A 1 78 ? -13.927 11.407 16.014 1.00 96.06 78 ASP A N 1
ATOM 586 C CA . ASP A 1 78 ? -14.202 12.015 17.323 1.00 96.06 78 ASP A CA 1
ATOM 587 C C . ASP A 1 78 ? -12.926 12.446 18.081 1.00 96.06 78 ASP A C 1
ATOM 589 O O . ASP A 1 78 ? -13.013 12.999 19.175 1.00 96.06 78 ASP A O 1
ATOM 593 N N . GLY A 1 79 ? -11.742 12.208 17.507 1.00 97.00 79 GLY A N 1
ATOM 594 C CA . GLY A 1 79 ? -10.440 12.528 18.091 1.00 97.00 79 GLY A CA 1
ATOM 595 C C . GLY A 1 79 ? -9.867 11.456 19.021 1.00 97.00 79 GLY A C 1
ATOM 596 O O . GLY A 1 79 ? -8.725 11.601 19.456 1.00 97.00 79 GLY A O 1
ATOM 597 N N . ARG A 1 80 ? -10.602 10.376 19.312 1.00 97.56 80 ARG A N 1
ATOM 598 C CA . ARG A 1 80 ? -10.103 9.275 20.144 1.00 97.56 80 ARG A CA 1
ATOM 599 C C . ARG A 1 80 ? -9.050 8.472 19.389 1.00 97.56 80 ARG A C 1
ATOM 601 O O . ARG A 1 80 ? -9.239 8.129 18.222 1.00 97.56 80 ARG A O 1
ATOM 608 N N . GLU A 1 81 ? -7.950 8.143 20.053 1.00 98.38 81 GLU A N 1
ATOM 609 C CA . GLU A 1 81 ? -6.924 7.282 19.470 1.00 98.38 81 GLU A CA 1
ATOM 610 C C . GLU A 1 81 ? -7.448 5.849 19.352 1.00 98.38 81 GLU A C 1
ATOM 612 O O . GLU A 1 81 ? -7.969 5.281 20.308 1.00 98.38 81 GLU A O 1
ATOM 617 N N . VAL A 1 82 ? -7.353 5.271 18.156 1.00 98.44 82 VAL A N 1
ATOM 618 C CA . VAL A 1 82 ? -7.777 3.893 17.891 1.00 98.44 82 VAL A CA 1
ATOM 619 C C . VAL A 1 82 ? -6.596 2.954 17.727 1.00 98.44 82 VAL A C 1
ATOM 621 O O . VAL A 1 82 ? -6.697 1.794 18.116 1.00 98.44 82 VAL A O 1
ATOM 624 N N . ALA A 1 83 ? -5.477 3.438 17.188 1.00 98.75 83 ALA A N 1
ATOM 625 C CA . ALA A 1 83 ? -4.281 2.639 16.980 1.00 98.75 83 ALA A CA 1
ATOM 626 C C . ALA A 1 83 ? -3.012 3.474 17.156 1.00 98.75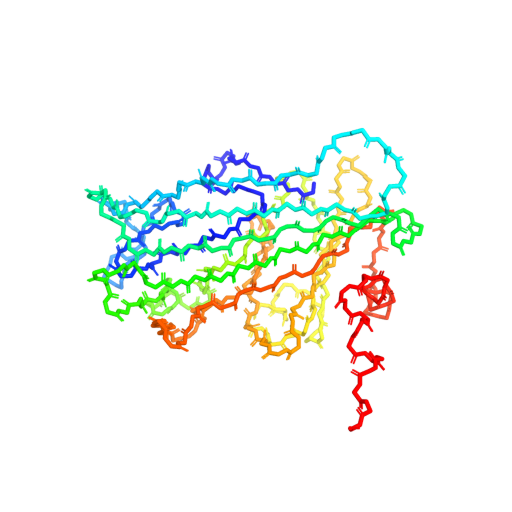 83 ALA A C 1
ATOM 628 O O . ALA A 1 83 ? -2.985 4.662 16.831 1.00 98.75 83 ALA A O 1
ATOM 629 N N . ALA A 1 84 ? -1.953 2.810 17.605 1.00 98.50 84 ALA A N 1
ATOM 630 C CA . ALA A 1 84 ? -0.603 3.346 17.620 1.00 98.50 84 ALA A CA 1
ATOM 631 C C . ALA A 1 84 ? 0.253 2.580 16.608 1.00 98.50 84 ALA A C 1
ATOM 633 O O . ALA A 1 84 ? 0.167 1.355 16.489 1.00 98.50 84 ALA A O 1
ATOM 634 N N . GLU A 1 85 ? 1.083 3.307 15.871 1.00 98.69 85 GLU A N 1
ATOM 635 C CA . GLU A 1 85 ? 1.972 2.760 14.856 1.00 98.69 85 GLU A CA 1
ATOM 636 C C . GLU A 1 85 ? 3.419 3.149 15.143 1.00 98.69 85 GLU A C 1
ATOM 638 O O . GLU A 1 85 ? 3.710 4.313 15.410 1.00 98.69 85 GLU A O 1
ATOM 643 N N . GLN A 1 86 ? 4.329 2.190 14.989 1.00 98.62 86 GLN A N 1
ATOM 644 C CA . GLN A 1 86 ? 5.749 2.455 14.792 1.00 98.62 86 GLN A CA 1
ATOM 645 C C . GLN A 1 86 ? 6.084 2.263 13.314 1.00 98.62 86 GLN A C 1
ATOM 647 O O . GLN A 1 86 ? 5.869 1.181 12.763 1.00 98.62 86 GLN A O 1
ATOM 652 N N . ARG A 1 87 ? 6.610 3.310 12.677 1.00 98.19 87 ARG A N 1
ATOM 653 C CA . ARG A 1 87 ? 6.940 3.329 11.250 1.00 98.19 87 ARG A CA 1
ATOM 654 C C . ARG A 1 87 ? 8.437 3.502 11.058 1.00 98.19 87 ARG A C 1
ATOM 656 O O . ARG A 1 87 ? 9.046 4.342 11.713 1.00 98.19 87 ARG A O 1
ATOM 663 N N . ARG A 1 88 ? 9.000 2.746 10.118 1.00 97.38 88 ARG A N 1
ATOM 664 C CA . ARG A 1 88 ? 10.400 2.841 9.701 1.00 97.38 88 ARG A CA 1
ATOM 665 C C . ARG A 1 88 ? 10.491 2.904 8.181 1.00 97.38 88 ARG A C 1
ATOM 667 O O . ARG A 1 88 ? 9.880 2.091 7.486 1.00 97.38 88 ARG A O 1
ATOM 674 N N . ILE A 1 89 ? 11.267 3.858 7.688 1.00 96.12 89 ILE A N 1
ATOM 675 C CA . ILE A 1 89 ? 11.555 4.110 6.281 1.00 96.12 89 ILE A CA 1
ATOM 676 C C . ILE A 1 89 ? 13.067 4.034 6.102 1.00 96.12 89 ILE A C 1
ATOM 678 O O . ILE A 1 89 ? 13.815 4.664 6.843 1.00 96.12 89 ILE A O 1
ATOM 682 N N . GLN A 1 90 ? 13.527 3.245 5.140 1.00 94.69 90 GLN A N 1
ATOM 683 C CA . GLN A 1 90 ? 14.947 3.068 4.856 1.00 94.69 90 GLN A CA 1
ATOM 684 C C . GLN A 1 90 ? 15.212 3.338 3.385 1.00 94.69 90 GLN A C 1
ATOM 686 O O . GLN A 1 90 ? 14.532 2.794 2.522 1.00 94.69 90 GLN A O 1
ATOM 691 N N . TYR A 1 91 ? 16.216 4.153 3.104 1.00 92.12 91 TYR A N 1
ATOM 692 C CA . TYR A 1 91 ? 16.629 4.537 1.763 1.00 92.12 91 TYR A CA 1
ATOM 693 C C . TYR A 1 91 ? 18.006 3.952 1.500 1.00 92.12 91 TYR A C 1
ATOM 695 O O . TYR A 1 91 ? 18.879 4.053 2.357 1.00 92.12 91 TYR A O 1
ATOM 703 N N . PHE A 1 92 ? 18.229 3.408 0.312 1.00 91.75 92 PHE A N 1
ATOM 704 C CA . PHE A 1 92 ? 19.515 2.860 -0.102 1.00 91.75 92 PHE A CA 1
ATOM 705 C C . PHE A 1 92 ? 19.913 3.502 -1.425 1.00 91.75 92 PHE A C 1
ATOM 707 O O . PHE A 1 92 ? 19.194 3.406 -2.423 1.00 91.75 92 PHE A O 1
ATOM 714 N N . ARG A 1 93 ? 21.047 4.197 -1.425 1.00 85.69 93 ARG A N 1
ATOM 715 C CA . ARG A 1 93 ? 21.599 4.825 -2.624 1.00 85.69 93 ARG A CA 1
ATOM 716 C C . ARG A 1 93 ? 22.316 3.774 -3.462 1.00 85.69 93 ARG A C 1
ATOM 718 O O . ARG A 1 93 ? 22.976 2.899 -2.912 1.00 85.69 93 ARG A O 1
ATOM 725 N N . SER A 1 94 ? 22.232 3.918 -4.783 1.00 76.94 94 SER A N 1
ATOM 726 C CA . SER A 1 94 ? 23.091 3.207 -5.737 1.00 76.94 94 SER A CA 1
ATOM 727 C C . SER A 1 94 ? 23.104 1.681 -5.559 1.00 76.94 94 SER A C 1
ATOM 729 O O . SER A 1 94 ? 24.170 1.073 -5.511 1.00 76.94 94 SER A O 1
ATOM 731 N N . THR A 1 95 ? 21.931 1.044 -5.473 1.00 77.56 95 THR A N 1
ATOM 732 C CA . THR A 1 95 ? 21.831 -0.430 -5.405 1.00 77.56 95 THR A CA 1
ATOM 733 C C . THR A 1 95 ? 22.261 -1.108 -6.712 1.00 77.56 95 THR A C 1
ATOM 735 O O . THR A 1 95 ? 22.593 -2.286 -6.723 1.00 77.56 95 THR A O 1
ATOM 738 N N . GLY A 1 96 ? 22.329 -0.345 -7.803 1.00 79.25 96 GLY A N 1
ATOM 739 C CA . GLY A 1 96 ? 22.865 -0.747 -9.097 1.00 79.25 96 GLY A CA 1
ATOM 740 C C . GLY A 1 96 ? 22.903 0.446 -10.055 1.00 79.25 96 GLY A C 1
ATOM 741 O O . GLY A 1 96 ? 22.547 1.564 -9.660 1.00 79.25 96 GLY A O 1
ATOM 742 N N . PRO A 1 97 ? 23.323 0.249 -11.318 1.00 81.44 97 PRO A N 1
ATOM 743 C CA . PRO A 1 97 ? 23.282 1.300 -12.329 1.00 81.44 97 PRO A CA 1
ATOM 744 C C . PRO A 1 97 ? 21.878 1.903 -12.433 1.00 81.44 97 PRO A C 1
ATOM 746 O O . PRO A 1 97 ? 20.887 1.175 -12.533 1.00 81.44 97 PRO A O 1
ATOM 749 N N . SER A 1 98 ? 21.797 3.234 -12.376 1.00 90.50 98 SER A N 1
ATOM 750 C CA . SER A 1 98 ? 20.543 3.989 -12.514 1.00 90.50 98 SER A CA 1
ATOM 751 C C . SER A 1 98 ? 19.423 3.540 -11.565 1.00 90.50 98 SER A C 1
ATOM 753 O O . SER A 1 98 ? 18.246 3.605 -11.919 1.00 90.50 98 SER A O 1
ATOM 755 N N . SER A 1 99 ? 19.787 3.028 -10.381 1.00 93.75 99 SER A N 1
ATOM 756 C CA . SER A 1 99 ? 18.824 2.463 -9.438 1.00 93.75 99 SER A CA 1
ATOM 757 C C . SER A 1 99 ? 19.086 2.884 -7.996 1.00 93.75 99 SER A C 1
ATOM 759 O O . SER A 1 99 ? 20.230 2.993 -7.545 1.00 93.75 99 SER A O 1
ATOM 761 N N . TRP A 1 100 ? 18.006 3.077 -7.250 1.00 94.00 100 TRP A N 1
ATOM 762 C CA . TRP A 1 100 ? 18.027 3.244 -5.799 1.00 94.00 100 TRP A CA 1
ATOM 763 C C . TRP A 1 100 ? 16.889 2.440 -5.178 1.00 94.00 100 TRP A C 1
ATOM 765 O O . TRP A 1 100 ? 15.991 1.977 -5.882 1.00 94.00 100 TRP A O 1
ATOM 775 N N . ALA A 1 101 ? 16.921 2.255 -3.863 1.00 95.50 101 ALA A N 1
ATOM 776 C CA . ALA A 1 101 ? 15.929 1.441 -3.184 1.00 95.50 101 ALA A CA 1
ATOM 777 C C . ALA A 1 101 ? 15.342 2.102 -1.938 1.00 95.50 101 ALA A C 1
ATOM 779 O O . ALA A 1 101 ? 15.955 2.962 -1.302 1.00 95.50 101 ALA A O 1
ATOM 780 N N . LEU A 1 102 ? 14.137 1.662 -1.597 1.00 95.00 102 LEU A N 1
ATOM 781 C CA . LEU A 1 102 ? 13.340 2.125 -0.473 1.00 95.00 102 LEU A CA 1
ATOM 782 C C . LEU A 1 102 ? 12.739 0.922 0.243 1.00 95.00 102 LEU A C 1
ATOM 784 O O . LEU A 1 102 ? 12.262 -0.012 -0.388 1.00 95.00 102 LEU A O 1
ATOM 788 N N . SER A 1 103 ? 12.674 0.965 1.561 1.00 96.50 103 SER A N 1
ATOM 789 C CA . SER A 1 103 ? 11.864 0.042 2.348 1.00 96.50 103 SER A CA 1
ATOM 790 C C . SER A 1 103 ? 10.981 0.807 3.304 1.00 96.50 103 SER A C 1
ATOM 792 O O . SER A 1 103 ? 11.449 1.701 4.001 1.00 96.50 103 SER A O 1
ATOM 794 N N . LEU A 1 104 ? 9.710 0.431 3.350 1.00 97.31 104 LEU A N 1
ATOM 795 C CA . LEU A 1 104 ? 8.742 0.930 4.312 1.00 97.31 104 LEU A CA 1
ATOM 796 C C . LEU A 1 104 ? 8.272 -0.244 5.160 1.00 97.31 104 LEU A C 1
ATOM 798 O O . LEU A 1 104 ? 7.801 -1.244 4.622 1.00 97.31 104 LEU A O 1
ATOM 802 N N . SER A 1 105 ? 8.365 -0.106 6.477 1.00 97.31 105 SER A N 1
ATOM 803 C CA . SER A 1 105 ? 7.808 -1.062 7.426 1.00 97.31 105 SER A CA 1
ATOM 804 C C . SER A 1 105 ? 7.004 -0.359 8.512 1.00 97.31 105 SER A C 1
ATOM 806 O O . SER A 1 105 ? 7.254 0.799 8.855 1.00 97.31 105 SER A O 1
ATOM 808 N N . SER A 1 106 ? 5.993 -1.056 9.014 1.00 98.12 106 SER A N 1
ATOM 809 C CA . SER A 1 106 ? 5.041 -0.527 9.981 1.00 98.12 106 SER A CA 1
ATOM 810 C C . SER A 1 106 ? 4.552 -1.633 10.903 1.00 98.12 106 SER A C 1
ATOM 812 O O . SER A 1 106 ? 4.244 -2.741 10.455 1.00 98.12 106 SER A O 1
ATOM 814 N N . VAL A 1 107 ? 4.488 -1.329 12.195 1.00 98.44 107 VAL A N 1
ATOM 815 C CA . VAL A 1 107 ? 3.876 -2.178 13.217 1.00 98.44 107 VAL A CA 1
ATOM 816 C C . VAL A 1 107 ? 2.748 -1.387 13.853 1.00 98.44 107 VAL A C 1
ATOM 818 O O . VAL A 1 107 ? 3.000 -0.372 14.497 1.00 98.44 107 VAL A O 1
ATOM 821 N N . ILE A 1 108 ? 1.516 -1.857 13.674 1.00 98.69 108 ILE A N 1
ATOM 822 C CA . ILE A 1 108 ? 0.307 -1.201 14.176 1.00 98.69 108 ILE A CA 1
ATOM 823 C C . ILE A 1 108 ? -0.324 -2.069 15.263 1.00 98.69 108 ILE A C 1
ATOM 825 O O . ILE A 1 108 ? -0.558 -3.264 15.059 1.00 98.69 108 ILE A O 1
ATOM 829 N N . VAL A 1 109 ? -0.617 -1.457 16.407 1.00 98.75 109 VAL A N 1
ATOM 830 C CA . VAL A 1 109 ? -1.310 -2.062 17.553 1.00 98.75 109 VAL A CA 1
ATOM 831 C C . VAL A 1 109 ? -2.560 -1.257 17.904 1.00 98.75 109 VAL A C 1
ATOM 833 O O . VAL A 1 109 ? -2.615 -0.063 17.597 1.00 98.75 109 VAL A O 1
ATOM 836 N N . PRO A 1 110 ? -3.562 -1.867 18.563 1.00 98.69 110 PRO A N 1
ATOM 837 C CA . PRO A 1 110 ? -4.634 -1.095 19.179 1.00 98.69 110 PRO A CA 1
ATOM 838 C C . PRO A 1 110 ? -4.091 -0.038 20.156 1.00 98.69 110 PRO A C 1
ATOM 840 O O . PRO A 1 110 ? -3.033 -0.230 20.762 1.00 98.69 110 PRO A O 1
ATOM 843 N N . ALA A 1 111 ? -4.813 1.072 20.315 1.00 98.06 111 ALA A N 1
ATOM 844 C CA . ALA A 1 111 ? -4.576 2.005 21.416 1.00 98.06 111 ALA A CA 1
ATOM 845 C C . ALA A 1 111 ? -4.897 1.344 22.771 1.00 98.06 111 ALA A C 1
ATOM 847 O O . ALA A 1 111 ? -5.571 0.318 22.822 1.00 98.06 111 ALA A O 1
ATOM 848 N N . ALA A 1 112 ? -4.423 1.926 23.877 1.00 92.69 112 ALA A N 1
ATOM 849 C CA . ALA A 1 112 ? -4.463 1.290 25.200 1.00 92.69 112 ALA A CA 1
ATOM 850 C C . ALA A 1 112 ? -5.873 0.892 25.690 1.00 92.69 112 ALA A C 1
ATOM 852 O O . ALA A 1 112 ? -6.012 -0.080 26.429 1.00 92.69 112 ALA A O 1
ATOM 853 N N . ASP A 1 113 ? -6.914 1.628 25.295 1.00 92.75 113 ASP A N 1
ATOM 854 C CA . ASP A 1 113 ? -8.319 1.384 25.644 1.00 92.75 113 ASP A CA 1
ATOM 855 C C . ASP A 1 113 ? -9.089 0.585 24.573 1.00 92.75 113 ASP A C 1
ATOM 857 O O . ASP A 1 113 ? -10.290 0.336 24.710 1.00 92.75 113 ASP A O 1
ATOM 861 N N . VAL A 1 114 ? -8.411 0.141 23.512 1.00 97.62 114 VAL A N 1
ATOM 862 C CA . VAL A 1 114 ? -9.005 -0.595 22.395 1.00 97.62 114 VAL A CA 1
ATOM 863 C C . VAL A 1 114 ? -8.592 -2.060 22.468 1.00 97.62 114 VAL A C 1
ATOM 865 O O . VAL A 1 114 ? -7.435 -2.408 22.292 1.00 97.62 114 VAL A O 1
ATOM 868 N N . GLN A 1 115 ? -9.557 -2.963 22.666 1.00 95.56 115 GLN A N 1
ATOM 869 C CA . GLN A 1 115 ? -9.253 -4.398 22.780 1.00 95.56 115 GLN A CA 1
ATOM 870 C C . GLN A 1 115 ? -8.697 -5.006 21.485 1.00 95.56 115 GLN A C 1
ATOM 872 O O . GLN A 1 115 ? -7.835 -5.883 21.528 1.00 95.56 115 GLN A O 1
ATOM 877 N N . ARG A 1 116 ? -9.226 -4.582 20.331 1.00 97.81 116 ARG A N 1
ATOM 878 C CA . ARG A 1 116 ? -8.810 -5.067 19.010 1.00 97.81 116 ARG A CA 1
ATOM 879 C C . ARG A 1 116 ? -9.143 -4.077 17.901 1.00 97.81 116 ARG A C 1
ATOM 881 O O . ARG A 1 116 ? -10.133 -3.347 17.985 1.00 97.81 116 ARG A O 1
ATOM 888 N N . LEU A 1 117 ? -8.370 -4.136 16.824 1.00 98.56 117 LEU A N 1
ATOM 889 C CA . LEU A 1 117 ? -8.722 -3.536 15.542 1.00 98.56 117 LEU A CA 1
ATOM 890 C C . LEU A 1 117 ? -9.336 -4.601 14.639 1.00 98.56 117 LEU A C 1
ATOM 892 O O . LEU A 1 117 ? -8.812 -5.710 14.502 1.00 98.56 117 LEU A O 1
ATOM 896 N N . GLU A 1 118 ? -10.431 -4.242 13.992 1.00 98.38 118 GLU A N 1
ATOM 897 C CA . GLU A 1 118 ? -10.934 -4.890 12.797 1.00 98.38 118 GLU A CA 1
ATOM 898 C C . GLU A 1 118 ? -10.609 -3.992 11.605 1.00 98.38 118 GLU A C 1
ATOM 900 O O . GLU A 1 118 ? -11.157 -2.899 11.461 1.00 98.38 118 GLU A O 1
ATOM 905 N N . VAL A 1 119 ? -9.678 -4.446 10.768 1.00 98.38 119 VAL A N 1
ATOM 906 C CA . VAL A 1 119 ? -9.307 -3.767 9.525 1.00 98.38 119 VAL A CA 1
ATOM 907 C C . VAL A 1 119 ? -10.102 -4.396 8.392 1.00 98.38 119 VAL A C 1
ATOM 909 O O . VAL A 1 119 ? -9.983 -5.595 8.134 1.00 98.38 119 VAL A O 1
ATOM 912 N N . SER A 1 120 ? -10.907 -3.597 7.704 1.00 98.00 120 SER A N 1
ATOM 913 C CA . SER A 1 120 ? -11.798 -4.051 6.636 1.00 98.00 120 SER A CA 1
ATOM 914 C C . SER A 1 120 ? -11.553 -3.272 5.340 1.00 98.00 120 SER A C 1
ATOM 916 O O . SER A 1 120 ? -10.692 -2.393 5.263 1.00 98.00 120 SER A O 1
ATOM 918 N N . SER A 1 121 ? -12.276 -3.635 4.282 1.00 97.81 121 SER A N 1
ATOM 919 C CA . SER A 1 121 ? -12.195 -2.973 2.981 1.00 97.81 121 SER A CA 1
ATOM 920 C C . SER A 1 121 ? -13.546 -2.915 2.279 1.00 97.81 121 SER A C 1
ATOM 922 O O . SER A 1 121 ? -14.509 -3.589 2.656 1.00 97.81 121 SER A O 1
ATOM 924 N N . SER A 1 122 ? -13.612 -2.146 1.195 1.00 97.12 122 SER A N 1
ATOM 925 C CA . SER A 1 122 ? -14.770 -2.143 0.300 1.00 97.12 122 SER A CA 1
ATOM 926 C C . SER A 1 122 ? -15.077 -3.541 -0.259 1.00 97.12 122 SER A C 1
ATOM 928 O O . SER A 1 122 ? -16.250 -3.885 -0.401 1.00 97.12 122 SER A O 1
ATOM 930 N N . ALA A 1 123 ? -14.059 -4.372 -0.525 1.00 97.25 123 ALA A N 1
ATOM 931 C CA . ALA A 1 123 ? -14.254 -5.751 -0.978 1.00 97.25 123 ALA A CA 1
ATOM 932 C C . ALA A 1 123 ? -14.917 -6.637 0.074 1.00 97.25 123 ALA A C 1
ATOM 934 O O . ALA A 1 123 ? -15.875 -7.339 -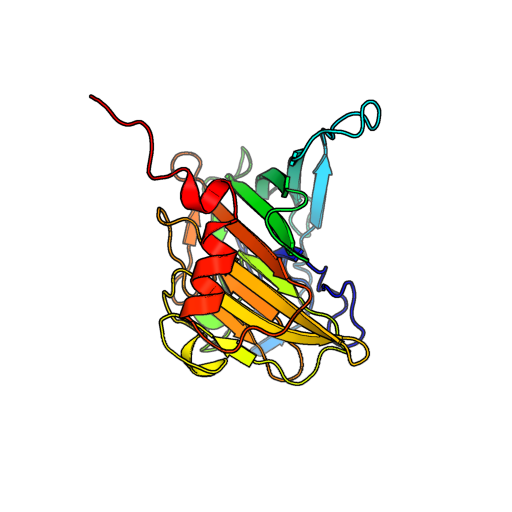0.250 1.00 97.25 123 ALA A O 1
ATOM 935 N N . VAL A 1 124 ? -14.479 -6.547 1.331 1.00 97.56 124 VAL A N 1
ATOM 936 C CA . VAL A 1 124 ? -15.108 -7.266 2.453 1.00 97.56 124 VAL A CA 1
ATOM 937 C C . VAL A 1 124 ? -16.579 -6.865 2.613 1.00 97.56 124 VAL A C 1
ATOM 939 O O . VAL A 1 124 ? -17.415 -7.688 2.974 1.00 97.56 124 VAL A O 1
ATOM 942 N N . LYS A 1 125 ? -16.918 -5.618 2.272 1.00 96.69 125 LYS A N 1
ATOM 943 C CA . LYS A 1 125 ? -18.284 -5.072 2.313 1.00 96.69 125 LYS A CA 1
ATOM 944 C C . LYS A 1 125 ? -19.112 -5.332 1.046 1.00 96.69 125 LYS A C 1
ATOM 946 O O . LYS A 1 125 ? -20.212 -4.800 0.932 1.00 96.69 125 LYS A O 1
ATOM 951 N N . GLY A 1 126 ? -18.606 -6.122 0.096 1.00 95.88 126 GLY A N 1
ATOM 952 C CA . GLY A 1 126 ? -19.349 -6.560 -1.093 1.00 95.88 126 GLY A CA 1
ATOM 953 C C . GLY A 1 126 ? -18.899 -5.950 -2.424 1.00 95.88 126 GLY A C 1
ATOM 954 O O . GLY A 1 126 ? -19.324 -6.423 -3.478 1.00 95.88 126 GLY A O 1
ATOM 955 N N . ARG A 1 127 ? -17.988 -4.966 -2.435 1.00 95.69 127 ARG A N 1
ATOM 956 C CA . ARG A 1 127 ? -17.417 -4.418 -3.679 1.00 95.69 127 ARG A CA 1
ATOM 957 C C . ARG A 1 127 ? -16.255 -5.280 -4.171 1.00 95.69 127 ARG A C 1
ATOM 959 O O . ARG A 1 127 ? -15.092 -4.937 -3.966 1.00 95.69 127 ARG A O 1
ATOM 966 N N . LYS A 1 128 ? -16.557 -6.416 -4.800 1.00 93.38 128 LYS A N 1
ATOM 967 C CA . LYS A 1 128 ? -15.556 -7.388 -5.284 1.00 93.38 128 LYS A CA 1
ATOM 968 C C . LYS A 1 128 ? -14.365 -6.707 -5.992 1.00 93.38 128 LYS A C 1
ATOM 970 O O . LYS A 1 128 ? -14.564 -5.840 -6.836 1.00 93.38 128 LYS A O 1
ATOM 975 N N . GLY A 1 129 ? -13.139 -7.098 -5.631 1.00 93.12 129 GLY A N 1
ATOM 976 C CA . GLY A 1 129 ? -11.886 -6.544 -6.177 1.00 93.12 129 GLY A CA 1
ATOM 977 C C . GLY A 1 129 ? -11.416 -5.231 -5.528 1.00 93.12 129 GLY A C 1
ATOM 978 O O . GLY A 1 129 ? -10.258 -4.848 -5.649 1.00 93.12 129 GLY A O 1
ATOM 979 N N . ALA A 1 130 ? -12.259 -4.549 -4.752 1.00 95.06 130 ALA A N 1
ATOM 980 C CA . ALA A 1 130 ? -11.901 -3.302 -4.074 1.00 95.06 130 ALA A CA 1
ATOM 981 C C . ALA A 1 130 ? -11.228 -3.535 -2.704 1.00 95.06 130 ALA A C 1
ATOM 983 O O . ALA A 1 130 ? -11.643 -2.970 -1.692 1.00 95.06 130 ALA A O 1
ATOM 984 N N . GLY A 1 131 ? -10.212 -4.401 -2.665 1.00 95.62 131 GLY A N 1
ATOM 985 C CA . GLY A 1 131 ? -9.501 -4.807 -1.446 1.00 95.62 131 GLY A CA 1
ATOM 986 C C . GLY A 1 131 ? -8.441 -3.817 -0.953 1.00 95.62 131 GLY A C 1
ATOM 987 O O . GLY A 1 131 ? -7.564 -4.208 -0.193 1.00 95.62 131 GLY A O 1
ATOM 988 N N . TYR A 1 132 ? -8.471 -2.562 -1.406 1.00 94.69 132 TYR A N 1
ATOM 989 C CA . TYR A 1 132 ? -7.458 -1.565 -1.063 1.00 94.69 132 TYR A CA 1
ATOM 990 C C . TYR A 1 132 ? -7.438 -1.253 0.443 1.00 94.69 132 TYR A C 1
ATOM 992 O O . TYR A 1 132 ? -8.479 -1.088 1.090 1.00 94.69 132 TYR A O 1
ATOM 1000 N N . GLY A 1 133 ? -6.227 -1.167 0.991 1.00 95.44 133 GLY A N 1
ATOM 1001 C CA . GLY A 1 133 ? -5.965 -0.904 2.403 1.00 95.44 133 GLY A CA 1
ATOM 1002 C C . GLY A 1 133 ? -4.688 -1.605 2.868 1.00 95.44 133 GLY A C 1
ATOM 1003 O O . GLY A 1 133 ? -4.560 -2.818 2.706 1.00 95.44 133 GLY A O 1
ATOM 1004 N N . GLY A 1 134 ? -3.751 -0.851 3.436 1.00 97.12 134 GLY A N 1
ATOM 1005 C CA . GLY A 1 134 ? -2.386 -1.289 3.729 1.00 97.12 134 GLY A CA 1
ATOM 1006 C C . GLY A 1 134 ? -1.364 -0.254 3.270 1.00 97.12 134 GLY A C 1
ATOM 1007 O O . GLY A 1 134 ? -1.672 0.936 3.205 1.00 97.12 134 GLY A O 1
ATOM 1008 N N . ILE A 1 135 ? -0.158 -0.716 2.929 1.00 97.50 135 ILE A N 1
ATOM 1009 C CA . ILE A 1 135 ? 0.801 0.109 2.185 1.00 97.50 135 ILE A CA 1
ATOM 1010 C C . ILE A 1 135 ? 0.257 0.291 0.767 1.00 97.50 135 ILE A C 1
ATOM 1012 O O . ILE A 1 135 ? -0.122 -0.688 0.125 1.00 97.50 135 ILE A O 1
ATOM 1016 N N . PHE A 1 136 ? 0.236 1.523 0.272 1.00 96.19 136 PHE A N 1
ATOM 1017 C CA . PHE A 1 136 ? -0.255 1.851 -1.057 1.00 96.19 136 PHE A CA 1
ATOM 1018 C C . PHE A 1 136 ? 0.655 2.858 -1.755 1.00 96.19 136 PHE A C 1
ATOM 1020 O O . PHE A 1 136 ? 0.961 3.918 -1.208 1.00 96.19 136 PHE A O 1
ATOM 1027 N N . TRP A 1 137 ? 1.054 2.519 -2.978 1.00 95.31 137 TRP A N 1
ATOM 1028 C CA . TRP A 1 137 ? 1.856 3.351 -3.860 1.00 95.31 137 TRP A CA 1
ATOM 1029 C C . TRP A 1 137 ? 0.971 3.919 -4.968 1.00 95.31 137 TRP A C 1
ATOM 1031 O O . TRP A 1 137 ? 0.541 3.197 -5.867 1.00 95.31 137 TRP A O 1
ATOM 1041 N N . ARG A 1 138 ? 0.702 5.221 -4.910 1.00 92.94 138 ARG A N 1
ATOM 1042 C CA . ARG A 1 138 ? 0.065 6.017 -5.960 1.00 92.94 138 ARG A CA 1
ATOM 1043 C C . ARG A 1 138 ? 1.140 6.542 -6.900 1.00 92.94 138 ARG A C 1
ATOM 1045 O O . ARG A 1 138 ? 2.019 7.281 -6.466 1.00 92.94 138 ARG A O 1
ATOM 1052 N N . PHE A 1 139 ? 1.056 6.195 -8.179 1.00 90.31 139 PHE A N 1
ATOM 1053 C CA . PHE A 1 139 ? 1.990 6.660 -9.210 1.00 90.31 139 PHE A CA 1
ATOM 1054 C C . PHE A 1 139 ? 1.508 7.972 -9.858 1.00 90.31 139 PHE A C 1
ATOM 1056 O O . PHE A 1 139 ? 0.319 8.272 -9.734 1.00 90.31 139 PHE A O 1
ATOM 1063 N N . PRO A 1 140 ? 2.392 8.739 -10.530 1.00 85.38 140 PRO A N 1
ATOM 1064 C CA . PRO A 1 140 ? 2.069 10.040 -11.131 1.00 85.38 140 PRO A CA 1
ATOM 1065 C C . PRO A 1 140 ? 0.893 9.993 -12.112 1.00 85.38 140 PRO A C 1
ATOM 1067 O O . PRO A 1 140 ? 0.793 9.048 -12.891 1.00 85.38 140 PRO A O 1
ATOM 1070 N N . GLU A 1 141 ? 0.048 11.026 -12.139 1.00 79.38 141 GLU A N 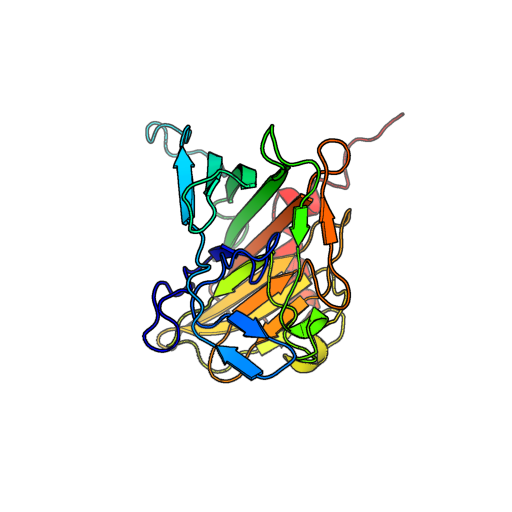1
ATOM 1071 C CA . GLU A 1 141 ? -1.024 11.180 -13.138 1.00 79.38 141 GLU A CA 1
ATOM 1072 C C . GLU A 1 141 ? -0.505 11.184 -14.587 1.00 79.38 141 GLU A C 1
ATOM 1074 O O . GLU A 1 141 ? -1.141 10.621 -15.474 1.00 79.38 141 GLU A O 1
ATOM 1079 N N . ASN A 1 142 ? 0.671 11.770 -14.838 1.00 77.69 142 ASN A N 1
ATOM 1080 C CA . ASN A 1 142 ? 1.280 11.815 -16.173 1.00 77.69 142 ASN A CA 1
ATOM 1081 C C . ASN A 1 142 ? 1.967 10.500 -16.588 1.00 77.69 142 ASN A C 1
ATOM 1083 O O . ASN A 1 142 ? 2.565 10.439 -17.667 1.00 77.69 142 ASN A O 1
ATOM 1087 N N . ALA A 1 143 ? 1.914 9.464 -15.746 1.00 79.94 143 ALA A N 1
ATOM 1088 C CA . ALA A 1 143 ? 2.421 8.151 -16.092 1.00 79.94 143 ALA A CA 1
ATOM 1089 C C . ALA A 1 143 ? 1.497 7.491 -17.123 1.00 79.94 143 ALA A C 1
ATOM 1091 O O . ALA A 1 143 ? 0.286 7.390 -16.940 1.00 79.94 143 ALA A O 1
ATOM 1092 N N . SER A 1 144 ? 2.083 7.004 -18.210 1.00 77.38 144 SER A N 1
ATOM 1093 C CA . SER A 1 144 ? 1.354 6.296 -19.264 1.00 77.38 144 SER A CA 1
ATOM 1094 C C . SER A 1 144 ? 1.994 4.943 -19.557 1.00 77.38 144 SER A C 1
ATOM 1096 O O . SER A 1 144 ? 3.121 4.673 -19.134 1.00 77.38 144 SER A O 1
ATOM 1098 N N . GLN A 1 145 ? 1.259 4.096 -20.289 1.00 78.94 145 GLN A N 1
ATOM 1099 C CA . GLN A 1 145 ? 1.734 2.792 -20.764 1.00 78.94 145 GLN A CA 1
ATOM 1100 C C . GLN A 1 145 ? 2.233 1.884 -19.629 1.00 78.94 145 GLN A C 1
ATOM 1102 O O . GLN A 1 145 ? 3.349 1.371 -19.680 1.00 78.94 145 GLN A O 1
ATOM 1107 N N . ALA A 1 146 ? 1.405 1.700 -18.595 1.00 87.88 146 ALA A N 1
ATOM 1108 C CA . ALA A 1 146 ? 1.751 0.848 -17.465 1.00 87.88 146 ALA A CA 1
ATOM 1109 C C . ALA A 1 146 ? 2.013 -0.597 -17.924 1.00 87.88 146 ALA A C 1
ATOM 1111 O O . ALA A 1 146 ? 1.089 -1.306 -18.326 1.00 87.88 146 ALA A O 1
ATOM 1112 N N . LEU A 1 147 ? 3.263 -1.045 -17.831 1.00 94.75 147 LEU A N 1
ATOM 1113 C CA . LEU A 1 147 ? 3.633 -2.444 -17.984 1.00 94.75 147 LEU A CA 1
ATOM 1114 C C . LEU A 1 147 ? 3.709 -3.078 -16.600 1.00 94.75 147 LEU A C 1
ATOM 1116 O O . LEU A 1 147 ? 4.639 -2.815 -15.840 1.00 94.75 147 LEU A O 1
ATOM 1120 N N . VAL A 1 148 ? 2.726 -3.916 -16.282 1.00 97.31 148 VAL A N 1
ATOM 1121 C CA . VAL A 1 148 ? 2.684 -4.648 -15.014 1.00 97.31 148 VAL A CA 1
ATOM 1122 C C . VAL A 1 148 ? 3.206 -6.064 -15.224 1.00 97.31 148 VAL A C 1
ATOM 1124 O O . VAL A 1 148 ? 2.696 -6.783 -16.083 1.00 97.31 148 VAL A O 1
ATOM 1127 N N . LEU A 1 149 ? 4.199 -6.474 -14.437 1.00 98.50 149 LEU A N 1
ATOM 1128 C CA . LEU A 1 149 ? 4.725 -7.842 -14.414 1.00 98.50 149 LEU A CA 1
ATOM 1129 C C . LEU A 1 149 ? 4.630 -8.405 -12.997 1.00 98.50 149 LEU A C 1
ATOM 1131 O O . LEU A 1 149 ? 4.850 -7.689 -12.023 1.00 98.50 149 LEU A O 1
ATOM 1135 N N . SER A 1 150 ? 4.336 -9.694 -12.886 1.00 98.31 150 SER A N 1
ATOM 1136 C CA . SER A 1 150 ? 4.278 -10.418 -11.615 1.00 98.31 150 SER A CA 1
ATOM 1137 C C . SER A 1 150 ? 4.598 -11.899 -11.828 1.00 98.31 150 SER A C 1
ATOM 1139 O O . SER A 1 150 ? 4.715 -12.360 -12.965 1.00 98.31 150 SER A O 1
ATOM 1141 N N . GLU A 1 151 ? 4.680 -12.675 -10.747 1.00 97.44 151 GLU A N 1
ATOM 1142 C CA . GLU A 1 151 ? 4.804 -14.141 -10.830 1.00 97.44 151 GLU A CA 1
ATOM 1143 C C . GLU A 1 151 ? 3.578 -14.789 -11.480 1.00 97.44 151 GLU A C 1
ATOM 1145 O O . GLU A 1 151 ? 3.697 -15.816 -12.143 1.00 97.44 151 GLU A O 1
ATOM 1150 N N . ALA A 1 152 ? 2.408 -14.168 -11.323 1.00 97.62 152 ALA A N 1
ATOM 1151 C CA . ALA A 1 152 ? 1.163 -14.600 -11.946 1.00 97.62 152 ALA A CA 1
ATOM 1152 C C . ALA A 1 152 ? 1.087 -14.278 -13.452 1.00 97.62 152 ALA A C 1
ATOM 1154 O O . ALA A 1 152 ? 0.192 -14.771 -14.137 1.00 97.62 152 ALA A O 1
ATOM 1155 N N . GLY A 1 153 ? 2.020 -13.478 -13.980 1.00 96.62 153 GLY A N 1
ATOM 1156 C CA . GLY A 1 153 ? 2.12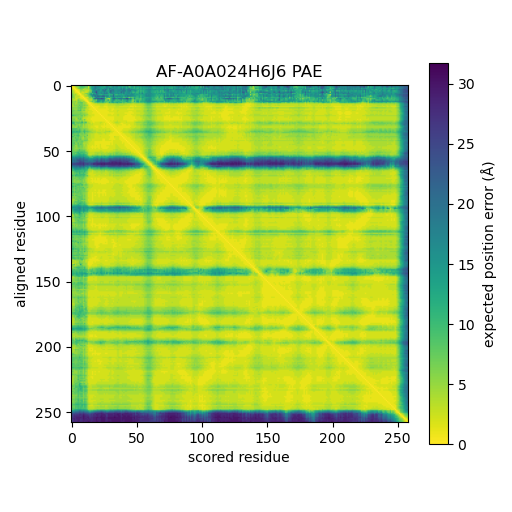3 -13.159 -15.400 1.00 96.62 153 GLY A CA 1
ATOM 1157 C C . GLY A 1 153 ? 2.111 -11.661 -15.699 1.00 96.62 153 GLY A C 1
ATOM 1158 O O . GLY A 1 153 ? 2.480 -10.830 -14.866 1.00 96.62 153 GLY A O 1
ATOM 1159 N N . HIS A 1 154 ? 1.716 -11.336 -16.931 1.00 97.06 154 HIS A N 1
ATOM 1160 C CA . HIS A 1 154 ? 1.732 -9.982 -17.483 1.00 97.06 154 HIS A CA 1
ATOM 1161 C C . HIS A 1 154 ? 0.361 -9.313 -17.335 1.00 97.06 154 HIS A C 1
ATOM 1163 O O . HIS A 1 154 ? -0.671 -9.945 -17.560 1.00 97.06 154 HIS A O 1
ATOM 1169 N N . GLY A 1 155 ? 0.365 -8.014 -17.044 1.00 96.06 155 GLY A N 1
ATOM 1170 C CA . GLY A 1 155 ? -0.828 -7.177 -16.965 1.00 96.06 155 GLY A CA 1
ATOM 1171 C C . GLY A 1 155 ? -1.397 -7.034 -15.553 1.00 96.06 155 GLY A C 1
ATOM 1172 O O . GLY A 1 155 ? -1.177 -7.863 -14.667 1.00 96.06 155 GLY A O 1
ATOM 1173 N N . ALA A 1 156 ? -2.147 -5.948 -15.349 1.00 95.69 156 ALA A N 1
ATOM 1174 C CA . ALA A 1 156 ? -2.745 -5.623 -14.057 1.00 95.69 156 ALA A CA 1
ATOM 1175 C C . ALA A 1 156 ? -3.734 -6.699 -13.588 1.00 95.69 156 ALA A C 1
ATOM 1177 O O . ALA A 1 156 ? -3.733 -7.026 -12.407 1.00 95.69 156 ALA A O 1
ATOM 1178 N N . ASP A 1 157 ? -4.504 -7.298 -14.500 1.00 96.12 157 ASP A N 1
ATOM 1179 C CA . ASP A 1 157 ? -5.489 -8.339 -14.176 1.00 96.12 157 ASP A CA 1
ATOM 1180 C C . ASP A 1 157 ? -4.850 -9.617 -13.625 1.00 96.12 157 ASP A C 1
ATOM 1182 O O . ASP A 1 157 ? -5.382 -10.219 -12.697 1.00 96.12 157 ASP A O 1
ATOM 1186 N N . ALA A 1 158 ? -3.690 -10.017 -14.159 1.00 97.69 158 ALA A N 1
ATOM 1187 C CA . ALA A 1 158 ? -2.949 -11.169 -13.649 1.00 97.69 158 ALA A CA 1
ATOM 1188 C C . ALA A 1 158 ? -2.383 -10.893 -12.247 1.00 97.69 158 ALA A C 1
ATOM 1190 O O . ALA A 1 158 ? -2.376 -11.774 -11.388 1.00 97.69 158 ALA A O 1
ATOM 1191 N N . ALA A 1 159 ? -1.924 -9.662 -12.005 1.00 98.12 159 ALA A N 1
ATOM 1192 C CA . ALA A 1 159 ? -1.349 -9.266 -10.727 1.00 98.12 159 ALA A CA 1
ATOM 1193 C C . ALA A 1 159 ? -2.409 -9.017 -9.639 1.00 98.12 159 ALA A C 1
ATOM 1195 O O . ALA A 1 159 ? -2.179 -9.349 -8.474 1.00 98.12 159 ALA A O 1
ATOM 1196 N N . HIS A 1 160 ? -3.558 -8.439 -9.993 1.00 98.25 160 HIS A N 1
ATOM 1197 C CA . HIS A 1 160 ? -4.612 -8.035 -9.067 1.00 98.25 160 HIS A CA 1
ATOM 1198 C C . HIS A 1 160 ? -5.225 -9.245 -8.345 1.00 98.25 160 HIS A C 1
ATOM 1200 O O . HIS A 1 160 ? -5.811 -10.141 -8.944 1.00 98.25 160 HIS A O 1
ATOM 1206 N N . GLY A 1 161 ? -5.086 -9.275 -7.022 1.00 98.19 161 GLY A N 1
ATOM 1207 C CA . GLY A 1 161 ? -5.500 -10.377 -6.158 1.00 98.19 161 GLY A CA 1
ATOM 1208 C C . GLY A 1 161 ? -4.531 -11.553 -6.107 1.00 98.19 161 GLY A C 1
ATOM 1209 O O . GLY A 1 161 ? -4.767 -12.489 -5.342 1.00 98.19 161 GLY A O 1
ATOM 1210 N N . SER A 1 162 ? -3.442 -11.519 -6.879 1.00 98.38 162 SER A N 1
ATOM 1211 C CA . SER A 1 162 ? -2.421 -12.563 -6.841 1.00 98.38 162 SER A CA 1
ATOM 1212 C C . SER A 1 162 ? -1.613 -12.504 -5.544 1.00 98.38 162 SER A C 1
ATOM 1214 O O . SER A 1 162 ? -1.368 -11.429 -4.996 1.00 98.38 162 SER A O 1
ATOM 1216 N N . GLY A 1 163 ? -1.146 -13.666 -5.086 1.00 97.56 163 GLY A N 1
ATOM 1217 C CA . GLY A 1 163 ? -0.148 -13.793 -4.020 1.00 97.56 163 GLY A CA 1
ATOM 1218 C C . GLY A 1 163 ? 1.290 -13.744 -4.544 1.00 97.56 163 GLY A C 1
ATOM 1219 O O . GLY A 1 163 ? 2.138 -14.464 -4.028 1.00 97.56 163 GLY A O 1
ATOM 1220 N N . SER A 1 164 ? 1.557 -12.977 -5.606 1.00 98.12 164 SER A N 1
ATOM 1221 C CA . SER A 1 164 ? 2.914 -12.844 -6.152 1.00 98.12 164 SER A CA 1
ATOM 1222 C C . SER A 1 164 ? 3.835 -12.195 -5.115 1.00 98.12 164 SER A C 1
ATOM 1224 O O . SER A 1 164 ? 3.460 -11.214 -4.471 1.00 98.12 164 SER A O 1
ATOM 1226 N N . ARG A 1 165 ? 5.065 -12.684 -4.963 1.00 97.50 165 ARG A N 1
ATOM 1227 C CA . ARG A 1 165 ? 6.037 -12.098 -4.018 1.00 97.50 165 ARG A CA 1
ATOM 1228 C C . ARG A 1 165 ? 6.521 -10.715 -4.436 1.00 97.50 165 ARG A C 1
ATOM 1230 O O . ARG A 1 165 ? 6.909 -9.915 -3.589 1.00 97.50 165 ARG A O 1
ATOM 1237 N N . TRP A 1 166 ? 6.469 -10.434 -5.731 1.00 98.12 166 TRP A N 1
ATOM 1238 C CA . TRP A 1 166 ? 6.900 -9.176 -6.312 1.00 98.12 166 TRP A CA 1
ATOM 1239 C C . TRP A 1 166 ? 5.921 -8.673 -7.374 1.00 98.12 166 TRP A C 1
ATOM 1241 O O . TRP A 1 166 ? 5.100 -9.428 -7.904 1.00 98.12 166 TRP A O 1
ATOM 1251 N N . LEU A 1 167 ? 6.039 -7.384 -7.673 1.00 98.31 167 LEU A N 1
ATOM 1252 C CA . LEU A 1 167 ? 5.305 -6.669 -8.705 1.00 98.31 167 LEU A CA 1
ATOM 1253 C C . LEU A 1 167 ? 6.260 -5.682 -9.384 1.00 98.31 167 LEU A C 1
ATOM 1255 O O . LEU A 1 167 ? 6.958 -4.945 -8.701 1.00 98.31 167 LEU A O 1
ATOM 1259 N N . SER A 1 168 ? 6.300 -5.645 -10.711 1.00 98.25 168 SER A N 1
ATOM 1260 C CA . SER A 1 168 ? 7.011 -4.608 -11.468 1.00 98.25 168 SER A CA 1
ATOM 1261 C C . SER A 1 168 ? 5.997 -3.725 -12.175 1.00 98.25 168 SER A C 1
ATOM 1263 O O . SER A 1 168 ? 5.056 -4.239 -12.779 1.00 98.25 168 SER A O 1
ATOM 1265 N N . ILE A 1 169 ? 6.180 -2.411 -12.087 1.00 97.50 169 ILE A N 1
ATOM 1266 C CA . ILE A 1 169 ? 5.337 -1.403 -12.725 1.00 97.50 169 ILE A CA 1
ATOM 1267 C C . ILE A 1 169 ? 6.257 -0.493 -13.536 1.00 97.50 169 ILE A C 1
ATOM 1269 O O . ILE A 1 169 ? 6.856 0.446 -13.008 1.00 97.50 169 ILE A O 1
ATOM 1273 N N . GLY A 1 170 ? 6.386 -0.802 -14.824 1.00 95.75 170 GLY A N 1
ATOM 1274 C CA . GLY A 1 170 ? 7.045 0.047 -15.812 1.00 95.75 170 GLY A CA 1
ATOM 1275 C C . GLY A 1 170 ? 6.092 1.122 -16.323 1.00 95.75 170 GLY A C 1
ATOM 1276 O O . GLY A 1 170 ? 4.912 0.853 -16.534 1.00 95.75 170 GLY A O 1
ATOM 1277 N N . MET A 1 171 ? 6.584 2.338 -16.522 1.00 94.25 171 MET A N 1
ATOM 1278 C CA . MET A 1 171 ? 5.814 3.467 -17.046 1.00 94.25 171 MET A CA 1
ATOM 1279 C C . MET A 1 171 ? 6.723 4.450 -17.786 1.00 94.25 171 MET A C 1
ATOM 1281 O O . MET A 1 171 ? 7.946 4.373 -17.681 1.00 94.25 171 MET A O 1
ATOM 1285 N N . HIS A 1 172 ? 6.130 5.412 -18.491 1.00 91.06 172 HIS A N 1
ATOM 1286 C CA . HIS A 1 172 ? 6.855 6.588 -18.979 1.00 91.06 172 HIS A CA 1
ATOM 1287 C C . HIS A 1 172 ? 6.463 7.830 -18.183 1.00 91.06 172 HIS A C 1
ATOM 1289 O O . HIS A 1 172 ? 5.275 8.110 -18.030 1.00 91.06 172 HIS A O 1
ATOM 1295 N N . ILE A 1 173 ? 7.457 8.591 -17.721 1.00 87.12 173 ILE A N 1
ATOM 1296 C CA . ILE A 1 173 ? 7.283 9.893 -17.067 1.00 87.12 173 ILE A CA 1
ATOM 1297 C C . ILE A 1 173 ? 8.019 10.926 -17.916 1.00 87.12 173 ILE A C 1
ATOM 1299 O O . ILE A 1 173 ? 9.222 10.806 -18.134 1.00 87.12 173 ILE A O 1
ATOM 1303 N N . ASN A 1 174 ? 7.302 11.933 -18.421 1.00 86.69 174 ASN A N 1
ATOM 1304 C CA . ASN A 1 174 ? 7.860 12.966 -19.310 1.00 86.69 174 ASN A CA 1
ATOM 1305 C C . ASN A 1 174 ? 8.640 12.386 -20.513 1.00 86.69 174 ASN A C 1
ATOM 1307 O O . ASN A 1 174 ? 9.659 12.931 -20.927 1.00 86.69 174 ASN A O 1
ATOM 1311 N N . GLY A 1 175 ? 8.174 11.257 -21.057 1.00 86.38 175 GLY A N 1
ATOM 1312 C CA . GLY A 1 175 ? 8.797 10.573 -22.196 1.00 86.38 175 GLY A CA 1
ATOM 1313 C C . GLY A 1 175 ? 9.992 9.673 -21.857 1.00 86.38 175 GLY A C 1
ATOM 1314 O O . GLY A 1 175 ? 10.466 8.970 -22.743 1.00 86.38 175 GLY A O 1
ATOM 1315 N N . ALA A 1 176 ? 10.451 9.636 -20.603 1.00 91.06 176 ALA A N 1
ATOM 1316 C CA . ALA A 1 176 ? 11.516 8.740 -20.157 1.00 91.06 176 ALA A CA 1
ATOM 1317 C C . ALA A 1 176 ? 10.939 7.483 -19.473 1.00 91.06 176 ALA A C 1
ATOM 1319 O O . ALA A 1 176 ? 9.995 7.610 -18.684 1.00 91.06 176 ALA A O 1
ATOM 1320 N N . PRO A 1 177 ? 11.476 6.279 -19.747 1.00 94.12 177 PRO A N 1
ATOM 1321 C CA . PRO A 1 177 ? 11.036 5.057 -19.085 1.00 94.12 177 PRO A CA 1
ATOM 1322 C C . PRO A 1 177 ? 11.517 5.019 -17.631 1.00 94.12 177 PRO A C 1
ATOM 1324 O O . PRO A 1 177 ? 12.683 5.278 -17.343 1.00 94.12 177 PRO A O 1
ATOM 1327 N N . VAL A 1 178 ? 10.617 4.648 -16.726 1.00 94.62 178 VAL A N 1
ATOM 1328 C CA . VAL A 1 178 ? 10.887 4.439 -15.300 1.00 94.62 178 VAL A CA 1
ATOM 1329 C C . VAL A 1 178 ? 10.179 3.164 -14.866 1.00 94.62 178 VAL A C 1
ATOM 1331 O O . VAL A 1 178 ? 9.023 2.941 -15.224 1.00 94.62 178 VAL A O 1
ATOM 1334 N N . THR A 1 179 ? 10.841 2.340 -14.061 1.00 96.38 179 THR A N 1
ATOM 1335 C CA . THR A 1 179 ? 10.242 1.137 -13.479 1.00 96.38 179 THR A CA 1
ATOM 1336 C C . THR A 1 179 ? 10.316 1.189 -11.961 1.00 96.38 179 THR A C 1
ATOM 1338 O O . THR A 1 179 ? 11.361 1.488 -11.387 1.00 96.38 179 THR A O 1
ATOM 1341 N N . VAL A 1 180 ? 9.204 0.855 -11.306 1.00 96.88 180 VAL A N 1
ATOM 1342 C CA . VAL A 1 180 ? 9.168 0.596 -9.864 1.00 96.88 180 VAL A CA 1
ATOM 1343 C C . VAL A 1 180 ? 8.916 -0.880 -9.637 1.00 96.88 180 VAL A C 1
ATOM 1345 O O . VAL A 1 180 ? 7.882 -1.413 -10.038 1.00 96.88 180 VAL A O 1
ATOM 1348 N N . LEU A 1 181 ? 9.872 -1.533 -8.993 1.00 98.00 181 LEU A N 1
ATOM 1349 C CA . LEU A 1 181 ? 9.776 -2.922 -8.587 1.00 98.00 181 LEU A CA 1
ATOM 1350 C C . LEU A 1 181 ? 9.446 -2.961 -7.107 1.00 98.00 181 LEU A C 1
ATOM 1352 O O . LEU A 1 181 ? 10.096 -2.283 -6.324 1.00 98.00 181 LEU A O 1
ATOM 1356 N N . LEU A 1 182 ? 8.449 -3.744 -6.732 1.00 98.06 182 LEU A N 1
ATOM 1357 C CA . LEU A 1 182 ? 7.954 -3.896 -5.375 1.00 98.06 182 LEU A CA 1
ATOM 1358 C C . LEU A 1 182 ? 8.099 -5.356 -4.961 1.00 98.06 182 LEU A C 1
ATOM 1360 O O . LEU A 1 182 ? 7.770 -6.250 -5.737 1.00 98.06 182 LEU A O 1
ATOM 1364 N N . ALA A 1 183 ? 8.526 -5.603 -3.731 1.00 97.88 183 ALA A N 1
ATOM 1365 C CA . ALA A 1 183 ? 8.575 -6.928 -3.136 1.00 97.88 183 ALA A CA 1
ATOM 1366 C C . ALA A 1 183 ? 7.984 -6.909 -1.727 1.00 97.88 183 ALA A C 1
ATOM 1368 O O . ALA A 1 183 ? 8.193 -5.974 -0.950 1.00 97.88 183 ALA A O 1
ATOM 1369 N N . GLN A 1 184 ? 7.236 -7.961 -1.416 1.00 96.19 184 GLN A N 1
ATOM 1370 C CA . GLN A 1 184 ? 6.718 -8.217 -0.079 1.00 96.19 184 GLN A CA 1
ATOM 1371 C C . GLN A 1 184 ? 7.755 -8.988 0.739 1.00 96.19 184 GLN A C 1
ATOM 1373 O O . GLN A 1 184 ? 8.582 -9.714 0.186 1.00 96.19 184 GLN A O 1
ATOM 1378 N N . ASP A 1 185 ? 7.674 -8.873 2.060 1.00 90.38 185 ASP A N 1
ATOM 1379 C CA . ASP A 1 185 ? 8.438 -9.741 2.950 1.00 90.38 185 ASP A CA 1
ATOM 1380 C C . ASP A 1 185 ? 7.955 -11.199 2.814 1.00 90.38 185 ASP A C 1
ATOM 1382 O O . ASP A 1 185 ? 6.755 -11.488 2.859 1.00 90.38 185 ASP A O 1
ATOM 1386 N N . ALA A 1 186 ? 8.893 -12.137 2.670 1.00 85.50 186 ALA A N 1
ATOM 1387 C CA . ALA A 1 186 ? 8.603 -13.559 2.494 1.00 85.50 186 ALA A CA 1
ATOM 1388 C C . ALA A 1 186 ? 7.831 -14.155 3.683 1.00 85.50 186 ALA A C 1
ATOM 1390 O O . ALA A 1 186 ? 7.085 -15.122 3.512 1.00 85.50 186 ALA A O 1
ATOM 1391 N N . GLY A 1 187 ? 7.976 -13.568 4.878 1.00 85.44 187 GLY A N 1
ATOM 1392 C CA . GLY A 1 187 ? 7.237 -13.979 6.072 1.00 85.44 187 GLY A CA 1
ATOM 1393 C C . GLY A 1 187 ? 5.734 -13.686 6.014 1.00 85.44 187 GLY A C 1
ATOM 1394 O O . GLY A 1 187 ? 4.969 -14.279 6.779 1.00 85.44 187 GLY A O 1
ATOM 1395 N N . ARG A 1 188 ? 5.286 -12.789 5.123 1.00 87.50 188 ARG A N 1
ATOM 1396 C CA . ARG A 1 188 ? 3.874 -12.416 4.993 1.00 87.50 188 ARG A CA 1
ATOM 1397 C C . ARG A 1 188 ? 3.541 -11.930 3.583 1.00 87.50 188 ARG A C 1
ATOM 1399 O O . ARG A 1 188 ? 3.666 -10.752 3.270 1.00 87.50 188 ARG A O 1
ATOM 1406 N N . ILE A 1 189 ? 2.997 -12.835 2.776 1.00 95.81 189 ILE A N 1
ATOM 1407 C CA . ILE A 1 189 ? 2.471 -12.517 1.447 1.00 95.81 189 ILE A CA 1
ATOM 1408 C C . ILE A 1 189 ? 0.986 -12.166 1.540 1.00 95.81 189 ILE A C 1
ATOM 1410 O O . ILE A 1 189 ? 0.170 -12.973 1.990 1.00 95.81 189 ILE A O 1
ATOM 1414 N N . LEU A 1 190 ? 0.638 -10.959 1.102 1.00 97.44 190 LEU A N 1
ATOM 1415 C CA . LEU A 1 190 ? -0.734 -10.487 0.952 1.00 97.44 190 LEU A CA 1
ATOM 1416 C C . LEU A 1 190 ? -1.122 -10.441 -0.536 1.00 97.44 190 LEU A C 1
ATOM 1418 O O . LEU A 1 190 ? -0.249 -10.288 -1.397 1.00 97.44 190 LEU A O 1
ATOM 1422 N N . PRO A 1 191 ? -2.422 -10.550 -0.865 1.00 98.12 191 PRO A N 1
ATOM 1423 C CA . PRO A 1 191 ? -2.896 -10.303 -2.221 1.00 98.12 191 PRO A CA 1
ATOM 1424 C C . PRO A 1 191 ? -2.560 -8.880 -2.669 1.00 98.12 191 PRO A C 1
ATOM 1426 O O . PRO A 1 191 ? -2.720 -7.935 -1.896 1.00 98.12 191 PRO A O 1
ATOM 1429 N N . TRP A 1 192 ? -2.150 -8.694 -3.919 1.00 98.50 192 TRP A N 1
ATOM 1430 C CA . TRP A 1 192 ? -1.946 -7.348 -4.453 1.00 98.50 192 TRP A CA 1
ATOM 1431 C C . TRP A 1 192 ? -3.272 -6.671 -4.785 1.00 98.50 192 TRP A C 1
ATOM 1433 O O . TRP A 1 192 ? -4.054 -7.178 -5.582 1.00 98.50 192 TRP A O 1
ATOM 1443 N N . PHE A 1 193 ? -3.498 -5.466 -4.276 1.00 98.12 193 PHE A N 1
ATOM 1444 C CA . PHE A 1 193 ? -4.401 -4.538 -4.941 1.00 98.12 193 PHE A CA 1
ATOM 1445 C C . PHE A 1 193 ? -3.611 -3.802 -6.024 1.00 98.12 193 PHE A C 1
ATOM 1447 O O . PHE A 1 193 ? -2.634 -3.126 -5.718 1.00 98.12 193 PHE A O 1
ATOM 1454 N N . VAL A 1 194 ? -4.033 -3.937 -7.280 1.00 97.31 194 VAL A N 1
ATOM 1455 C CA . VAL A 1 194 ? -3.465 -3.222 -8.435 1.00 97.31 194 VAL A CA 1
ATOM 1456 C C . VAL A 1 194 ? -4.574 -2.483 -9.167 1.00 97.31 194 VAL A C 1
ATOM 1458 O O . VAL A 1 194 ? -5.622 -3.059 -9.447 1.00 97.31 194 VAL A O 1
ATOM 1461 N N . ARG A 1 195 ? -4.338 -1.223 -9.512 1.00 93.25 195 ARG A N 1
ATOM 1462 C CA . ARG A 1 195 ? -5.172 -0.447 -10.421 1.00 93.25 195 ARG A CA 1
ATOM 1463 C C . ARG A 1 195 ? -4.281 0.129 -11.510 1.00 93.25 195 ARG A C 1
ATOM 1465 O O . ARG A 1 195 ? -3.238 0.693 -11.197 1.00 93.25 195 ARG A O 1
ATOM 1472 N N . ALA A 1 196 ? -4.687 -0.042 -12.762 1.00 89.56 196 ALA A N 1
ATOM 1473 C CA . ALA A 1 196 ? -4.026 0.545 -13.929 1.00 89.56 196 ALA A CA 1
ATOM 1474 C C . ALA A 1 196 ? -4.990 1.371 -14.803 1.00 89.56 196 ALA A C 1
ATOM 1476 O O . ALA A 1 196 ? -4.551 2.043 -15.730 1.00 89.56 196 ALA A O 1
ATOM 1477 N N . GLU A 1 197 ? -6.293 1.351 -14.495 1.00 83.50 197 GLU A N 1
ATOM 1478 C CA . GLU A 1 197 ? -7.321 2.137 -15.180 1.00 83.50 197 GLU A CA 1
ATOM 1479 C C . GLU A 1 197 ? -7.771 3.338 -14.341 1.00 83.50 197 GLU A C 1
ATOM 1481 O O . GLU A 1 197 ? -8.033 3.230 -13.134 1.00 83.50 197 GLU A O 1
ATOM 1486 N N . GLY A 1 198 ? -7.896 4.493 -14.996 1.00 83.62 198 GLY A N 1
ATOM 1487 C CA . GLY A 1 198 ? -8.141 5.792 -14.365 1.00 83.62 198 GLY A CA 1
ATOM 1488 C C . GLY A 1 198 ? -6.882 6.335 -13.700 1.00 83.62 198 GLY A C 1
ATOM 1489 O O . GLY A 1 198 ? -6.446 7.433 -14.015 1.00 83.62 198 GLY A O 1
ATOM 1490 N N . TYR A 1 199 ? -6.255 5.522 -12.854 1.00 86.88 199 TYR A N 1
ATOM 1491 C CA . TYR A 1 199 ? -4.950 5.818 -12.309 1.00 86.88 199 TYR A CA 1
ATOM 1492 C C . TYR A 1 199 ? -4.130 4.568 -12.002 1.00 86.88 199 TYR A C 1
ATOM 1494 O O . TYR A 1 199 ? -4.683 3.487 -11.784 1.00 86.88 199 TYR A O 1
ATOM 1502 N N . ILE A 1 200 ? -2.806 4.734 -11.927 1.00 91.38 200 ILE A N 1
ATOM 1503 C CA . ILE A 1 200 ? -1.892 3.654 -11.561 1.00 91.38 200 ILE A CA 1
ATOM 1504 C C . ILE A 1 200 ? -1.653 3.688 -10.050 1.00 91.38 200 ILE A C 1
ATOM 1506 O O . ILE A 1 200 ? -1.219 4.697 -9.483 1.00 91.38 200 ILE A O 1
ATOM 1510 N N . GLY A 1 201 ? -1.941 2.575 -9.386 1.00 94.31 201 GLY A N 1
ATOM 1511 C CA . GLY A 1 201 ? -1.669 2.412 -7.967 1.00 94.31 201 GLY A CA 1
ATOM 1512 C C . GLY A 1 201 ? -1.600 0.952 -7.564 1.00 94.31 201 GLY A C 1
ATOM 1513 O O . GLY A 1 201 ? -2.362 0.132 -8.076 1.00 94.31 201 GLY A O 1
ATOM 1514 N N . ALA A 1 202 ? -0.697 0.618 -6.649 1.00 97.06 202 ALA A N 1
ATOM 1515 C CA . ALA A 1 202 ? -0.540 -0.755 -6.195 1.00 97.06 202 ALA A CA 1
ATOM 1516 C C . ALA A 1 202 ? -0.118 -0.854 -4.733 1.00 97.06 202 ALA A C 1
ATOM 1518 O O . ALA A 1 202 ? 0.542 0.034 -4.198 1.00 97.06 202 ALA A O 1
ATOM 1519 N N . GLY A 1 203 ? -0.480 -1.958 -4.090 1.00 97.69 203 GLY A N 1
ATOM 1520 C CA . GLY A 1 203 ? -0.042 -2.251 -2.734 1.00 97.69 203 GLY A CA 1
ATOM 1521 C C . GLY A 1 203 ? -0.593 -3.569 -2.193 1.00 97.69 203 GLY A C 1
ATOM 1522 O O . GLY A 1 203 ? -1.621 -4.048 -2.682 1.00 97.69 203 GLY A O 1
ATOM 1523 N N . PRO A 1 204 ? 0.074 -4.180 -1.203 1.00 97.88 204 PRO A N 1
ATOM 1524 C CA . PRO A 1 204 ? -0.425 -5.378 -0.542 1.00 97.88 204 PRO A CA 1
ATOM 1525 C C . PRO A 1 204 ? -1.708 -5.078 0.249 1.00 97.88 204 PRO A C 1
ATOM 1527 O O . PRO A 1 204 ? -1.747 -4.192 1.103 1.00 97.88 204 PRO A O 1
ATOM 1530 N N . ALA A 1 205 ? -2.766 -5.836 -0.032 1.00 98.00 205 ALA A N 1
ATOM 1531 C CA . ALA A 1 205 ? -4.094 -5.664 0.539 1.00 98.00 205 ALA A CA 1
ATOM 1532 C C . ALA A 1 205 ? -4.248 -6.428 1.859 1.00 98.00 205 ALA A C 1
ATOM 1534 O O . ALA A 1 205 ? -4.302 -7.660 1.884 1.00 98.00 205 ALA A O 1
ATOM 1535 N N . VAL A 1 206 ? -4.398 -5.698 2.964 1.00 98.06 206 VAL A N 1
ATOM 1536 C CA . VAL A 1 206 ? -4.577 -6.291 4.300 1.00 98.06 206 VAL A CA 1
ATOM 1537 C C . VAL A 1 206 ? -5.921 -7.007 4.436 1.00 98.06 206 VAL A C 1
ATOM 1539 O O . VAL A 1 206 ? -5.992 -8.069 5.051 1.00 98.06 206 VAL A O 1
ATOM 1542 N N . ALA A 1 207 ? -6.976 -6.451 3.838 1.00 97.69 207 ALA A N 1
ATOM 1543 C CA . ALA A 1 207 ? -8.337 -6.970 3.921 1.00 97.69 207 ALA A CA 1
ATOM 1544 C C . ALA A 1 207 ? -8.889 -7.279 2.521 1.00 97.69 207 ALA A C 1
ATOM 1546 O O . ALA A 1 207 ? -9.823 -6.635 2.047 1.00 97.69 207 ALA A O 1
ATOM 1547 N N . TRP A 1 208 ? -8.291 -8.252 1.827 1.00 97.50 208 TRP A N 1
ATOM 1548 C CA . TRP A 1 208 ? -8.688 -8.604 0.457 1.00 97.50 208 TRP A CA 1
ATOM 1549 C C . TRP A 1 208 ? -10.094 -9.219 0.369 1.00 97.50 208 TRP A C 1
ATOM 1551 O O . TRP A 1 208 ? -10.956 -8.718 -0.348 1.00 97.50 208 TRP A O 1
ATOM 1561 N N . ALA A 1 209 ? -10.321 -10.311 1.106 1.00 95.25 209 ALA A N 1
ATOM 1562 C CA . ALA A 1 209 ? -11.578 -11.069 1.087 1.00 95.25 209 ALA A CA 1
ATOM 1563 C C . ALA A 1 209 ? -12.232 -11.206 2.470 1.00 95.25 209 ALA A C 1
ATOM 1565 O O . ALA A 1 209 ? -13.419 -11.502 2.567 1.00 95.25 209 ALA A O 1
ATOM 1566 N N . LYS A 1 210 ? -11.457 -11.018 3.541 1.00 96.62 210 LYS A N 1
ATOM 1567 C CA . LYS A 1 210 ? -11.902 -11.100 4.935 1.00 96.62 210 LYS A CA 1
ATOM 1568 C C . LYS A 1 210 ? -11.299 -9.932 5.714 1.00 96.62 210 LYS A C 1
ATOM 1570 O O . LYS A 1 210 ? -10.218 -9.476 5.330 1.00 96.62 210 LYS A O 1
ATOM 1575 N N . PRO A 1 211 ? -11.960 -9.460 6.782 1.00 97.62 211 PRO A N 1
ATOM 1576 C CA . PRO A 1 211 ? -11.356 -8.474 7.661 1.00 97.62 211 PRO A CA 1
ATOM 1577 C C . PRO A 1 211 ? -10.143 -9.078 8.382 1.00 97.62 211 PRO A C 1
ATOM 1579 O O . PRO A 1 211 ? -10.110 -10.279 8.667 1.00 97.62 211 PRO A O 1
ATOM 1582 N N . ALA A 1 212 ? -9.151 -8.244 8.682 1.00 97.56 212 ALA A N 1
ATOM 1583 C CA . ALA A 1 212 ? -8.008 -8.614 9.504 1.00 97.56 212 ALA A CA 1
ATOM 1584 C C . ALA A 1 212 ? -8.255 -8.218 10.964 1.00 97.56 212 ALA A C 1
ATOM 1586 O O . ALA A 1 212 ? -8.726 -7.120 11.255 1.00 97.56 212 ALA A O 1
ATOM 1587 N N . ALA A 1 213 ? -7.916 -9.123 11.879 1.00 97.88 213 ALA A N 1
ATOM 1588 C CA . ALA A 1 213 ? -7.972 -8.903 13.316 1.00 97.88 213 ALA A CA 1
ATOM 1589 C C . ALA A 1 213 ? -6.584 -8.535 13.842 1.00 97.88 213 ALA A C 1
ATOM 1591 O O . ALA A 1 213 ? -5.617 -9.231 13.530 1.00 97.88 213 ALA A O 1
ATOM 1592 N N . VAL A 1 214 ? -6.501 -7.479 14.647 1.00 98.25 214 VAL A N 1
ATOM 1593 C CA . VAL A 1 214 ? -5.253 -7.015 15.263 1.00 98.25 214 VAL A CA 1
ATOM 1594 C C . VAL A 1 214 ? -5.479 -6.823 16.752 1.00 98.25 214 VAL A C 1
ATOM 1596 O O . VAL A 1 214 ? -6.439 -6.162 17.143 1.00 98.25 214 VAL A O 1
ATOM 1599 N N . ASP A 1 215 ? -4.592 -7.363 17.574 1.00 97.75 215 ASP A N 1
ATOM 1600 C CA . ASP A 1 215 ? -4.588 -7.164 19.023 1.00 97.75 215 ASP A CA 1
ATOM 1601 C C . ASP A 1 215 ? -3.152 -6.913 19.519 1.00 97.75 215 ASP A C 1
ATOM 1603 O O . ASP A 1 215 ? -2.202 -6.909 18.733 1.00 97.75 215 ASP A O 1
ATOM 1607 N N . HIS A 1 216 ? -2.976 -6.659 20.816 1.00 96.06 216 HIS A N 1
ATOM 1608 C CA . HIS A 1 216 ? -1.657 -6.361 21.386 1.00 96.06 216 HIS A CA 1
ATOM 1609 C C . HIS A 1 216 ? -0.667 -7.540 21.333 1.00 96.06 216 HIS A C 1
ATOM 1611 O O . HIS A 1 216 ? 0.541 -7.318 21.406 1.00 96.06 216 HIS A O 1
ATOM 1617 N N . HIS A 1 217 ? -1.147 -8.779 21.203 1.00 96.44 217 HIS A N 1
ATOM 1618 C CA . HIS A 1 217 ? -0.312 -9.976 21.070 1.00 96.44 217 HIS A CA 1
ATOM 1619 C C . HIS A 1 217 ? -0.039 -10.334 19.603 1.00 96.44 217 HIS A C 1
ATOM 1621 O O . HIS A 1 217 ? 0.974 -10.965 19.299 1.00 96.44 217 HIS A O 1
ATOM 1627 N N . ASN A 1 218 ? -0.910 -9.900 18.693 1.00 96.31 218 ASN A N 1
ATOM 1628 C CA . ASN A 1 218 ? -0.809 -10.100 17.257 1.00 96.31 218 ASN A CA 1
ATOM 1629 C C . ASN A 1 218 ? -0.918 -8.757 16.505 1.00 96.31 218 ASN A C 1
ATOM 1631 O O . ASN A 1 218 ? -1.966 -8.452 15.921 1.00 96.31 218 ASN A O 1
ATOM 1635 N N . PRO A 1 219 ? 0.151 -7.936 16.520 1.00 97.56 219 PRO A N 1
ATOM 1636 C CA . PRO A 1 219 ? 0.167 -6.640 15.853 1.00 97.56 219 PRO A CA 1
ATOM 1637 C C . PRO A 1 219 ? 0.127 -6.781 14.328 1.00 97.56 219 PRO A C 1
ATOM 1639 O O . PRO A 1 219 ? 0.638 -7.747 13.750 1.00 97.56 219 PRO A O 1
ATOM 1642 N N . LEU A 1 220 ? -0.394 -5.763 13.643 1.00 97.69 220 LEU A N 1
ATOM 1643 C CA . LEU A 1 220 ? -0.381 -5.718 12.188 1.00 97.69 220 LEU A CA 1
ATOM 1644 C C . LEU A 1 220 ? 0.993 -5.251 11.715 1.00 97.69 220 LEU A C 1
ATOM 1646 O O . LEU A 1 220 ? 1.318 -4.070 11.792 1.00 97.69 220 LEU A O 1
ATOM 1650 N N . LYS A 1 221 ? 1.782 -6.193 11.199 1.00 97.38 221 LYS A N 1
ATOM 1651 C CA . LYS A 1 221 ? 3.108 -5.928 10.632 1.00 97.38 221 LYS A CA 1
ATOM 1652 C C . LYS A 1 221 ? 3.030 -5.825 9.114 1.00 97.38 221 LYS A C 1
ATOM 1654 O O . LYS A 1 221 ? 2.616 -6.787 8.462 1.00 97.38 221 LYS A O 1
ATOM 1659 N N . LEU A 1 222 ? 3.404 -4.682 8.559 1.00 97.19 222 LEU A N 1
ATOM 1660 C CA . LEU A 1 222 ? 3.447 -4.427 7.122 1.00 97.19 222 LEU A CA 1
ATOM 1661 C C . LEU A 1 222 ? 4.878 -4.107 6.709 1.00 97.19 222 LEU A C 1
ATOM 1663 O O . LEU A 1 222 ? 5.576 -3.391 7.423 1.00 97.19 222 LEU A O 1
ATOM 1667 N N . ALA A 1 223 ? 5.289 -4.611 5.551 1.00 96.62 223 ALA A N 1
ATOM 1668 C CA . ALA A 1 223 ? 6.561 -4.278 4.934 1.00 96.62 223 ALA A CA 1
ATOM 1669 C C . ALA A 1 223 ? 6.411 -4.273 3.411 1.00 96.62 223 ALA A C 1
ATOM 1671 O O . ALA A 1 223 ? 5.698 -5.107 2.848 1.00 96.62 223 ALA A O 1
ATOM 1672 N N . LEU A 1 224 ? 7.072 -3.322 2.761 1.00 97.62 224 LEU A N 1
ATOM 1673 C CA . LEU A 1 224 ? 7.188 -3.242 1.313 1.00 97.62 224 LEU A CA 1
ATOM 1674 C C . LEU A 1 224 ? 8.587 -2.739 0.967 1.00 97.62 224 LEU A C 1
ATOM 1676 O O . LEU A 1 224 ? 9.007 -1.679 1.437 1.00 97.62 224 LEU A O 1
ATOM 1680 N N . HIS A 1 225 ? 9.284 -3.499 0.135 1.00 97.38 225 HIS A N 1
ATOM 1681 C CA . HIS A 1 225 ? 10.595 -3.155 -0.397 1.00 97.38 225 HIS A CA 1
ATOM 1682 C C . HIS A 1 225 ? 10.429 -2.717 -1.843 1.00 97.38 225 HIS A C 1
ATOM 1684 O O . HIS A 1 225 ? 9.657 -3.324 -2.584 1.00 97.38 225 HIS A O 1
ATOM 1690 N N . ALA A 1 226 ? 11.132 -1.671 -2.247 1.00 97.44 226 ALA A N 1
ATOM 1691 C CA . ALA A 1 226 ? 11.041 -1.121 -3.580 1.00 97.44 226 ALA A CA 1
ATOM 1692 C C . ALA A 1 226 ? 12.424 -0.870 -4.168 1.00 97.44 226 ALA A C 1
ATOM 1694 O O . ALA A 1 226 ? 13.295 -0.314 -3.503 1.00 97.44 226 ALA A O 1
ATOM 1695 N N . VAL A 1 227 ? 12.600 -1.239 -5.433 1.00 97.06 227 VAL A N 1
ATOM 1696 C CA . VAL A 1 227 ? 13.706 -0.776 -6.270 1.00 97.06 227 VAL A CA 1
ATOM 1697 C C . VAL A 1 227 ? 13.129 0.155 -7.317 1.00 97.06 227 VAL A C 1
ATOM 1699 O O . VAL A 1 227 ? 12.127 -0.137 -7.969 1.00 97.06 227 VAL A O 1
ATOM 1702 N N . ILE A 1 228 ? 13.767 1.301 -7.448 1.00 95.94 228 ILE A N 1
ATOM 1703 C CA . ILE A 1 228 ? 13.449 2.329 -8.410 1.00 95.94 228 ILE A CA 1
ATOM 1704 C C . ILE A 1 228 ? 14.527 2.277 -9.4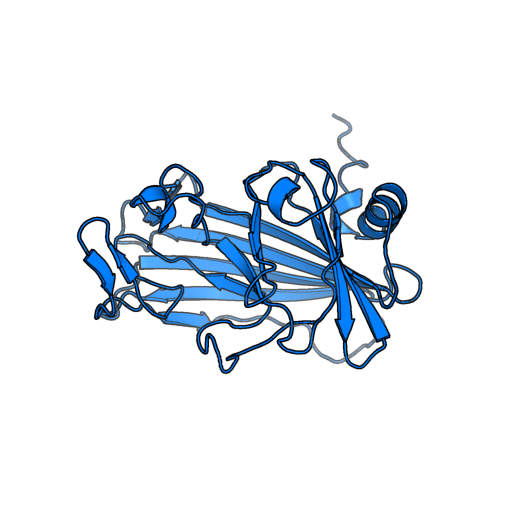71 1.00 95.94 228 ILE A C 1
ATOM 1706 O O . ILE A 1 228 ? 15.702 2.390 -9.134 1.00 95.94 228 ILE A O 1
ATOM 1710 N N . HIS A 1 229 ? 14.121 2.151 -10.728 1.00 95.81 229 HIS A N 1
ATOM 1711 C CA . HIS A 1 229 ? 15.030 2.026 -11.853 1.00 95.81 229 HIS A CA 1
ATOM 1712 C C . HIS A 1 229 ? 14.691 3.038 -12.952 1.00 95.81 229 HIS A C 1
ATOM 1714 O O . HIS A 1 229 ? 13.568 3.045 -13.470 1.00 95.81 229 HIS A O 1
ATOM 1720 N N . ASP A 1 230 ? 15.672 3.854 -13.343 1.00 94.12 230 ASP A N 1
ATOM 1721 C CA . ASP A 1 230 ? 15.566 4.737 -14.507 1.00 94.12 230 ASP A CA 1
ATOM 1722 C C . ASP A 1 230 ? 15.830 3.930 -15.784 1.00 94.12 230 ASP A C 1
ATOM 1724 O O . ASP A 1 230 ? 16.928 3.920 -16.348 1.00 94.12 230 ASP A O 1
ATOM 1728 N N . GLY A 1 231 ? 14.807 3.201 -16.220 1.00 94.75 231 GLY A N 1
ATOM 1729 C CA . GLY A 1 231 ? 14.861 2.373 -17.413 1.00 94.75 231 GLY A CA 1
ATOM 1730 C C . GLY A 1 231 ? 13.658 1.440 -17.550 1.00 94.75 231 GLY A C 1
ATOM 1731 O O . GLY A 1 231 ? 12.860 1.280 -16.617 1.00 94.75 231 GLY A O 1
ATOM 1732 N N . PRO A 1 232 ? 13.494 0.816 -18.729 1.00 95.75 232 PRO A N 1
ATOM 1733 C CA . PRO A 1 232 ? 12.440 -0.158 -18.957 1.00 95.75 232 PRO A CA 1
ATOM 1734 C C . PRO A 1 232 ? 12.812 -1.532 -18.384 1.00 95.75 232 PRO A C 1
ATOM 1736 O O . PRO A 1 232 ? 13.921 -2.032 -18.574 1.00 95.75 232 PRO A O 1
ATOM 1739 N N . VAL A 1 233 ? 11.837 -2.206 -17.776 1.00 96.94 233 VAL A N 1
ATOM 1740 C CA . VAL A 1 233 ? 11.938 -3.618 -17.386 1.00 96.94 233 VAL A CA 1
ATOM 1741 C C . VAL A 1 233 ? 10.795 -4.383 -18.037 1.00 96.94 233 VAL A C 1
ATOM 1743 O O . VAL A 1 233 ? 9.636 -4.221 -17.668 1.00 96.94 233 VAL A O 1
ATOM 1746 N N . SER A 1 234 ? 11.120 -5.216 -19.024 1.00 95.44 234 SER A N 1
ATOM 1747 C CA . SER A 1 234 ? 10.131 -5.927 -19.844 1.00 95.44 234 SER A CA 1
ATOM 1748 C C . SER A 1 234 ? 10.026 -7.423 -19.556 1.00 95.44 234 SER A C 1
ATOM 1750 O O . SER A 1 234 ? 9.173 -8.093 -20.132 1.00 95.44 234 SER A O 1
ATOM 1752 N N . THR A 1 235 ? 10.873 -7.965 -18.676 1.00 97.06 235 THR A N 1
ATOM 1753 C CA . THR A 1 235 ? 10.886 -9.395 -18.348 1.00 97.06 235 THR A CA 1
ATOM 1754 C C . THR A 1 235 ? 10.933 -9.622 -16.843 1.00 97.06 235 THR A C 1
ATOM 1756 O O . THR A 1 235 ? 11.527 -8.843 -16.097 1.00 97.06 235 THR A O 1
ATOM 1759 N N . ALA A 1 236 ? 10.341 -10.731 -16.397 1.00 96.69 236 ALA A N 1
ATOM 1760 C CA . ALA A 1 236 ? 10.405 -11.158 -15.001 1.00 96.69 236 ALA A CA 1
ATOM 1761 C C . ALA A 1 236 ? 11.846 -11.435 -14.536 1.00 96.69 236 ALA A C 1
ATOM 1763 O O . ALA A 1 236 ? 12.185 -11.149 -13.393 1.00 96.69 236 ALA A O 1
ATOM 1764 N N . ALA A 1 237 ? 12.708 -11.952 -15.420 1.00 97.31 237 ALA A N 1
ATOM 1765 C CA . ALA A 1 237 ? 14.107 -12.226 -15.094 1.00 97.31 237 ALA A CA 1
ATOM 1766 C C . ALA A 1 237 ? 14.876 -10.939 -14.753 1.00 97.31 237 ALA A C 1
ATOM 1768 O O . ALA A 1 237 ? 15.509 -10.874 -13.704 1.00 97.31 237 ALA A O 1
ATOM 1769 N N . HIS A 1 238 ? 14.745 -9.897 -15.582 1.00 97.19 238 HIS A N 1
ATOM 1770 C CA . HIS A 1 238 ? 15.363 -8.597 -15.310 1.00 97.19 238 HIS A CA 1
ATOM 1771 C C . HIS A 1 238 ? 14.761 -7.936 -14.057 1.00 97.19 238 HIS A C 1
ATOM 1773 O O . HIS A 1 238 ? 15.479 -7.341 -13.258 1.00 97.19 238 HIS A O 1
ATOM 1779 N N . ALA A 1 239 ? 13.450 -8.097 -13.832 1.00 97.12 239 ALA A N 1
ATOM 1780 C CA . ALA A 1 239 ? 12.807 -7.600 -12.619 1.00 97.12 239 ALA A CA 1
ATOM 1781 C C . ALA A 1 239 ? 13.397 -8.227 -11.343 1.00 97.12 239 ALA A C 1
ATOM 1783 O O . ALA A 1 239 ? 13.713 -7.526 -10.383 1.00 97.12 239 ALA A O 1
ATOM 1784 N N . LEU A 1 240 ? 13.579 -9.547 -11.343 1.00 95.94 240 LEU A N 1
ATOM 1785 C CA . LEU A 1 240 ? 14.173 -10.272 -10.222 1.00 95.94 240 LEU A CA 1
ATOM 1786 C C . LEU A 1 240 ? 15.649 -9.918 -10.016 1.00 95.94 240 LEU A C 1
ATOM 1788 O O . LEU A 1 240 ? 16.078 -9.775 -8.875 1.00 95.94 240 LEU A O 1
ATOM 1792 N N . GLU A 1 241 ? 16.414 -9.736 -11.093 1.00 95.69 241 GLU A N 1
ATOM 1793 C CA . GLU A 1 241 ? 17.806 -9.280 -11.019 1.00 95.69 241 GLU A CA 1
ATOM 1794 C C . GLU A 1 241 ? 17.924 -7.940 -10.280 1.00 95.69 241 GLU A C 1
ATOM 1796 O O . GLU A 1 241 ? 18.706 -7.830 -9.337 1.00 95.69 241 GLU A O 1
ATOM 1801 N N . LEU A 1 242 ? 17.103 -6.950 -10.650 1.00 95.88 242 LEU A N 1
ATOM 1802 C CA . LEU A 1 242 ? 17.080 -5.643 -9.988 1.00 95.88 242 LEU A CA 1
ATOM 1803 C C . LEU A 1 242 ? 16.591 -5.739 -8.538 1.00 95.88 242 LEU A C 1
ATOM 1805 O O . LEU A 1 242 ? 17.176 -5.122 -7.654 1.00 95.88 242 LEU A O 1
ATOM 1809 N N . LEU A 1 243 ? 15.553 -6.533 -8.254 1.00 95.25 243 LEU A N 1
ATOM 1810 C CA . LEU A 1 243 ? 15.076 -6.731 -6.878 1.00 95.25 243 LEU A CA 1
ATOM 1811 C C . LEU A 1 243 ? 16.140 -7.367 -5.976 1.00 95.25 243 LEU A C 1
ATOM 1813 O O . LEU A 1 243 ? 16.260 -6.981 -4.815 1.00 95.25 243 LEU A O 1
ATOM 1817 N N . ASN A 1 244 ? 16.958 -8.281 -6.501 1.00 92.75 244 ASN A N 1
ATOM 1818 C CA . ASN A 1 244 ? 18.048 -8.907 -5.748 1.00 92.75 244 ASN A CA 1
ATOM 1819 C C . ASN A 1 244 ? 19.169 -7.925 -5.365 1.00 92.75 244 ASN A C 1
ATOM 1821 O O . ASN A 1 244 ? 19.974 -8.229 -4.484 1.00 92.75 244 ASN A O 1
ATOM 1825 N N . GLN A 1 245 ? 19.210 -6.740 -5.980 1.00 91.75 245 GLN A N 1
ATOM 1826 C CA . GLN A 1 245 ? 20.110 -5.656 -5.585 1.00 91.75 245 GLN A CA 1
ATOM 1827 C C . GLN A 1 245 ? 19.631 -4.918 -4.325 1.00 91.75 245 GLN A C 1
ATOM 1829 O O . GLN A 1 245 ? 20.400 -4.178 -3.710 1.00 91.75 245 GLN A O 1
ATOM 1834 N N . HIS A 1 246 ? 18.373 -5.102 -3.913 1.00 93.75 246 HIS A N 1
ATOM 1835 C CA . HIS A 1 246 ? 17.845 -4.492 -2.701 1.00 93.75 246 HIS A CA 1
ATOM 1836 C C . HIS A 1 246 ? 18.486 -5.134 -1.449 1.00 93.75 246 HIS A C 1
ATOM 1838 O O . HIS A 1 246 ? 18.277 -6.329 -1.204 1.00 93.75 246 HIS A O 1
ATOM 1844 N N . PRO A 1 247 ? 19.166 -4.366 -0.570 1.00 91.50 247 PRO A N 1
ATOM 1845 C CA . PRO A 1 247 ? 19.925 -4.927 0.557 1.00 91.50 247 PRO A CA 1
ATOM 1846 C C . PRO A 1 247 ? 19.098 -5.795 1.516 1.00 91.50 247 PRO A C 1
ATOM 1848 O O . PRO A 1 247 ? 19.578 -6.813 2.009 1.00 91.50 247 PRO A O 1
ATOM 1851 N N . LEU A 1 248 ? 17.836 -5.421 1.754 1.00 91.06 248 LEU A N 1
ATOM 1852 C CA . LEU A 1 248 ? 16.923 -6.159 2.642 1.00 91.06 248 LEU A CA 1
ATOM 1853 C C . LEU A 1 248 ? 16.226 -7.374 2.010 1.00 91.06 248 LEU A C 1
ATOM 1855 O O . LEU A 1 248 ? 15.675 -8.188 2.740 1.00 91.06 248 LEU A O 1
ATOM 1859 N N . ILE A 1 249 ? 16.238 -7.518 0.681 1.00 88.00 249 ILE A N 1
ATOM 1860 C CA . ILE A 1 249 ? 15.630 -8.687 0.022 1.00 88.00 249 ILE A CA 1
ATOM 1861 C C . ILE A 1 249 ? 16.624 -9.859 0.029 1.00 88.00 249 ILE A C 1
ATOM 1863 O O . ILE A 1 249 ? 16.241 -11.002 0.261 1.00 88.00 249 ILE A O 1
ATOM 1867 N N . ASN A 1 250 ? 17.915 -9.575 -0.171 1.00 70.19 250 ASN A N 1
ATOM 1868 C CA . ASN A 1 250 ? 18.966 -10.592 -0.286 1.00 70.19 250 ASN A CA 1
ATOM 1869 C C . ASN A 1 250 ? 19.565 -11.039 1.068 1.00 70.19 250 ASN A C 1
ATOM 1871 O O . ASN A 1 250 ? 20.176 -12.101 1.177 1.00 70.19 250 ASN A O 1
ATOM 1875 N N . SER A 1 251 ? 19.373 -10.267 2.141 1.00 57.38 251 SER A N 1
ATOM 1876 C CA . SER A 1 251 ? 19.953 -10.562 3.466 1.00 57.38 251 SER A CA 1
ATOM 1877 C C . SER A 1 251 ? 19.328 -11.772 4.183 1.00 57.38 251 SER A C 1
ATOM 1879 O O . SER A 1 251 ? 19.784 -12.152 5.256 1.00 57.38 251 SER A O 1
ATOM 1881 N N . GLY A 1 252 ? 18.342 -12.443 3.576 1.00 45.59 252 GLY A N 1
ATOM 1882 C CA . GLY A 1 252 ? 17.755 -13.688 4.082 1.00 45.59 252 GLY A CA 1
ATOM 1883 C C . GLY A 1 252 ? 18.605 -14.957 3.900 1.00 45.59 252 GLY A C 1
ATOM 1884 O O . GLY A 1 252 ? 18.160 -16.021 4.328 1.00 45.59 252 GLY A O 1
ATOM 1885 N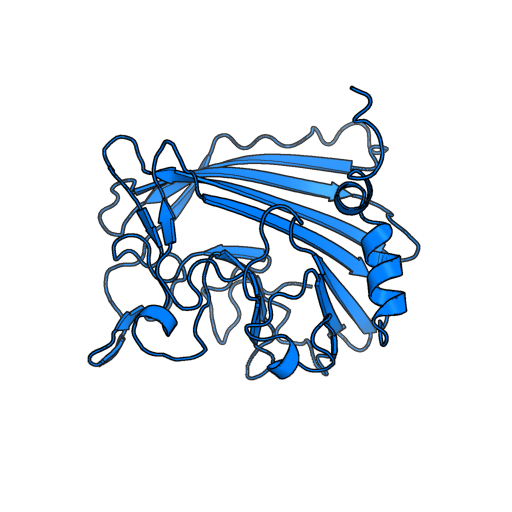 N . SER A 1 253 ? 19.792 -14.887 3.276 1.00 38.88 253 SER A N 1
ATOM 1886 C CA . SER A 1 253 ? 20.606 -16.077 2.951 1.00 38.88 253 SER A CA 1
ATOM 1887 C C . SER A 1 253 ? 21.904 -16.261 3.757 1.00 38.88 253 SER A C 1
ATOM 1889 O O . SER A 1 253 ? 22.566 -17.283 3.573 1.00 38.88 253 SER A O 1
ATOM 1891 N N . SER A 1 254 ? 22.298 -15.353 4.652 1.00 36.28 254 SER A N 1
ATOM 1892 C CA . SER A 1 254 ? 23.523 -15.530 5.451 1.00 36.28 254 SER A CA 1
ATOM 1893 C C . SER A 1 254 ? 23.256 -15.333 6.944 1.00 36.28 254 SER A C 1
ATOM 1895 O O . SER A 1 254 ? 22.780 -14.278 7.346 1.00 36.28 254 SER A O 1
ATOM 1897 N N . ASP A 1 255 ? 23.601 -16.360 7.725 1.00 38.34 255 ASP A N 1
ATOM 1898 C CA . ASP A 1 255 ? 23.515 -16.511 9.187 1.00 38.34 255 ASP A CA 1
ATOM 1899 C C . ASP A 1 255 ? 22.181 -16.952 9.812 1.00 38.34 255 ASP A C 1
ATOM 1901 O O . ASP A 1 255 ? 21.489 -16.229 10.528 1.00 38.34 255 ASP A O 1
ATOM 1905 N N . ARG A 1 256 ? 21.919 -18.258 9.670 1.00 42.09 256 ARG A N 1
ATOM 1906 C CA . ARG A 1 256 ? 21.520 -19.106 10.805 1.00 42.09 256 ARG A CA 1
ATOM 1907 C C . ARG A 1 256 ? 22.355 -20.385 10.782 1.00 42.09 256 ARG A C 1
ATOM 1909 O O . ARG A 1 256 ? 21.949 -21.385 10.198 1.00 42.09 256 ARG A O 1
ATOM 1916 N N . THR A 1 257 ? 23.530 -20.331 11.395 1.00 29.91 257 THR A N 1
ATOM 1917 C CA . THR A 1 257 ? 24.218 -21.541 11.870 1.00 29.91 257 THR A CA 1
ATOM 1918 C C . THR A 1 257 ? 23.731 -21.786 13.309 1.00 29.91 257 THR A C 1
ATOM 1920 O O . THR A 1 257 ? 23.566 -20.795 14.024 1.00 29.91 257 THR A O 1
ATOM 1923 N N . PRO A 1 258 ? 23.388 -23.035 13.684 1.00 40.81 258 PRO A N 1
ATOM 1924 C CA . PRO A 1 258 ? 22.640 -23.362 14.906 1.00 40.81 258 PRO A CA 1
ATOM 1925 C C . PRO A 1 258 ? 23.325 -22.971 16.216 1.00 40.81 258 PRO A C 1
ATOM 1927 O O . PRO A 1 258 ? 24.576 -22.966 16.262 1.00 40.81 258 PRO A O 1
#